Protein AF-A0A1G7MTM2-F1 (afdb_monomer_lite)

Radius of gyration: 28.47 Å; chains: 1; bounding box: 61×75×65 Å

Foldseek 3Di:
DDPDDDDPDDDPDDDDVPDDDPVRVVVVVVPPDPPPPDDDDDDDDDDDDDDDDDDDDDDDDDDDDDDDDDDPPPVVPDDDDDDDPVVLVVLLVVLVVLQVVLVVVVVVCVVVVPPVCVVVSVVSVVVSVVSNVVSQVVQKDFLLVLCVCVVVLLVVLCVVVVHDDDDDDPRSRDIDGPVVSVVCSVVVSVVSNVVD

Structure (mmCIF, N/CA/C/O backbone):
data_AF-A0A1G7MTM2-F1
#
_entry.id   AF-A0A1G7MTM2-F1
#
loop_
_atom_site.group_PDB
_atom_site.id
_atom_site.type_symbol
_atom_site.label_atom_id
_atom_site.label_alt_id
_atom_site.label_comp_id
_atom_site.label_asym_id
_atom_site.label_entity_id
_atom_site.label_seq_id
_atom_site.pdbx_PDB_ins_code
_atom_site.Cartn_x
_atom_site.Cartn_y
_atom_site.Cartn_z
_atom_site.occupancy
_atom_site.B_iso_or_equiv
_atom_site.auth_seq_id
_atom_site.auth_comp_id
_atom_site.auth_asym_id
_atom_site.auth_atom_id
_atom_site.pdbx_PDB_model_num
ATOM 1 N N . MET A 1 1 ? -1.558 9.709 -30.672 1.00 39.34 1 MET A N 1
ATOM 2 C CA . MET A 1 1 ? -1.712 10.817 -29.714 1.00 39.34 1 MET A CA 1
ATOM 3 C C . MET A 1 1 ? -3.177 10.844 -29.333 1.00 39.34 1 MET A C 1
ATOM 5 O O . MET A 1 1 ? -3.996 11.054 -30.213 1.00 39.34 1 MET A O 1
ATOM 9 N N . THR A 1 2 ? -3.522 10.490 -28.101 1.00 41.44 2 THR A N 1
ATOM 10 C CA . THR A 1 2 ? -4.889 10.633 -27.582 1.00 41.44 2 THR A CA 1
ATOM 11 C C . THR A 1 2 ? -4.901 11.899 -26.747 1.00 41.44 2 THR A C 1
ATOM 13 O O . THR A 1 2 ? -4.354 11.914 -25.647 1.00 41.44 2 THR A O 1
ATOM 16 N N . GLU A 1 3 ? -5.435 12.976 -27.314 1.00 44.28 3 GLU A N 1
ATOM 17 C CA . GLU A 1 3 ? -5.709 14.204 -26.575 1.00 44.28 3 GLU A CA 1
ATOM 18 C C . GLU A 1 3 ? -6.776 13.889 -25.523 1.00 44.28 3 GLU A C 1
ATOM 20 O O . GLU A 1 3 ? -7.903 13.523 -25.853 1.00 44.28 3 GLU A O 1
ATOM 25 N N . GLY A 1 4 ? -6.399 13.958 -24.246 1.00 45.16 4 GLY A N 1
ATOM 26 C CA . GLY A 1 4 ? -7.353 13.867 -23.149 1.00 45.16 4 GLY A CA 1
ATOM 27 C C . GLY A 1 4 ? -8.221 15.117 -23.158 1.00 45.16 4 GLY A C 1
ATOM 28 O O . GLY A 1 4 ? -7.747 16.201 -22.830 1.00 45.16 4 GLY A O 1
ATOM 29 N N . THR A 1 5 ? -9.479 14.985 -23.565 1.00 48.38 5 THR A N 1
ATOM 30 C CA . THR A 1 5 ? -10.443 16.080 -23.474 1.00 48.38 5 THR A CA 1
ATOM 31 C C . THR A 1 5 ? -10.802 16.275 -22.003 1.00 48.38 5 THR A C 1
ATOM 33 O O . THR A 1 5 ? -11.360 15.376 -21.375 1.00 48.38 5 THR A O 1
ATOM 36 N N . LEU A 1 6 ? -10.455 17.431 -21.435 1.00 50.81 6 LEU A N 1
ATOM 37 C CA . LEU A 1 6 ? -10.888 17.814 -20.093 1.00 50.81 6 LEU A CA 1
ATOM 38 C C . LEU A 1 6 ? -12.408 18.001 -20.114 1.00 50.81 6 LEU A C 1
ATOM 40 O O . LEU A 1 6 ? -12.923 18.911 -20.762 1.00 50.81 6 LEU A O 1
ATOM 44 N N . VAL A 1 7 ? -13.130 17.114 -19.433 1.00 52.84 7 VAL A N 1
ATOM 45 C CA . VAL A 1 7 ? -14.574 17.253 -19.242 1.00 52.84 7 VAL A CA 1
ATOM 46 C C . VAL A 1 7 ? -14.788 18.240 -18.101 1.00 52.84 7 VAL A C 1
ATOM 48 O O . VAL A 1 7 ? -14.555 17.912 -16.940 1.00 52.84 7 VAL A O 1
ATOM 51 N N . VAL A 1 8 ? -15.210 19.459 -18.435 1.00 55.31 8 VAL A N 1
ATOM 52 C CA . VAL A 1 8 ? -15.588 20.477 -17.449 1.00 55.31 8 VAL A CA 1
ATOM 53 C C . VAL A 1 8 ? -16.902 20.033 -16.805 1.00 55.31 8 VAL A C 1
ATOM 55 O O . VAL A 1 8 ? -17.951 20.065 -17.446 1.00 55.31 8 VAL A O 1
ATOM 58 N N . GLN A 1 9 ? -16.848 19.560 -15.559 1.00 57.94 9 GLN A N 1
ATOM 59 C CA . GLN A 1 9 ? -18.050 19.210 -14.806 1.00 57.94 9 GLN A CA 1
ATOM 60 C C . GLN A 1 9 ? -18.713 20.485 -14.285 1.00 57.94 9 GLN A C 1
ATOM 62 O O . GLN A 1 9 ? -18.282 21.069 -13.294 1.00 57.94 9 GLN A O 1
ATOM 67 N N . THR A 1 10 ? -19.781 20.916 -14.949 1.00 62.53 10 THR A N 1
ATOM 68 C CA . THR A 1 10 ? -20.653 21.981 -14.456 1.00 62.53 10 THR A CA 1
ATOM 69 C C . THR A 1 10 ? -21.739 21.388 -13.561 1.00 62.53 10 THR A C 1
ATOM 71 O O . THR A 1 10 ? -22.428 20.437 -13.924 1.00 62.53 10 THR A O 1
ATOM 74 N N . LEU A 1 11 ? -21.907 21.945 -12.361 1.00 65.31 11 LEU A N 1
ATOM 75 C CA . LEU A 1 11 ? -23.025 21.599 -11.482 1.00 65.31 11 LEU A CA 1
ATOM 76 C C . LEU A 1 11 ? -24.338 22.086 -12.121 1.00 65.31 11 LEU A C 1
ATOM 78 O O . LEU A 1 11 ? -24.565 23.286 -12.230 1.00 65.31 11 LEU A O 1
ATOM 82 N N . GLU A 1 12 ? -25.232 21.167 -12.496 1.00 70.50 12 GLU A N 1
ATOM 83 C CA . GLU A 1 12 ? -26.561 21.480 -13.068 1.00 70.50 12 GLU A CA 1
ATOM 84 C C . GLU A 1 12 ? -27.572 22.025 -12.035 1.00 70.50 12 GLU A C 1
ATOM 86 O O . GLU A 1 12 ? -28.760 22.179 -12.321 1.00 70.50 12 GLU A O 1
ATOM 91 N N . ARG A 1 13 ? -27.122 22.322 -10.809 1.00 76.81 13 ARG A N 1
ATOM 92 C CA . ARG A 1 13 ? -27.949 22.848 -9.717 1.00 76.81 13 ARG A CA 1
ATOM 93 C C . ARG A 1 13 ? -27.286 24.061 -9.055 1.00 76.81 13 ARG A C 1
ATOM 95 O O . ARG A 1 13 ? -26.057 24.100 -8.980 1.00 76.81 13 ARG A O 1
ATOM 102 N N . PRO A 1 14 ? -28.067 25.016 -8.519 1.00 73.06 14 PRO A N 1
ATOM 103 C CA . PRO A 1 14 ? -27.516 26.142 -7.771 1.00 73.06 14 PRO A CA 1
ATOM 104 C C . PRO A 1 14 ? -26.825 25.672 -6.481 1.00 73.06 14 PRO A C 1
ATOM 106 O O . PRO A 1 14 ? -27.273 24.716 -5.842 1.00 73.06 14 PRO A O 1
ATOM 109 N N . LEU A 1 15 ? -25.745 26.360 -6.098 1.00 73.44 15 LEU A N 1
ATOM 110 C CA . LEU A 1 15 ? -25.002 26.103 -4.861 1.00 73.44 15 LEU A CA 1
ATOM 111 C C . LEU A 1 15 ? -25.886 26.363 -3.635 1.00 73.44 15 LEU A C 1
ATOM 113 O O . LEU A 1 15 ? -26.601 27.368 -3.568 1.00 73.44 15 LEU A O 1
ATOM 117 N N . ARG A 1 16 ? -25.838 25.459 -2.654 1.00 78.62 16 ARG A N 1
ATOM 118 C CA . ARG A 1 16 ? -26.511 25.647 -1.362 1.00 78.62 16 ARG A CA 1
ATOM 119 C C . ARG A 1 16 ? -25.690 26.587 -0.468 1.00 78.62 16 ARG A C 1
ATOM 121 O O . ARG A 1 16 ? -24.475 26.680 -0.640 1.00 78.62 16 ARG A O 1
ATOM 128 N N . PRO A 1 17 ? -26.308 27.269 0.514 1.00 63.09 17 PRO A N 1
ATOM 129 C CA . PRO A 1 17 ? -25.569 28.109 1.454 1.00 63.09 17 PRO A CA 1
ATOM 130 C C . PRO A 1 17 ? -24.466 27.303 2.160 1.00 63.09 17 PRO A C 1
ATOM 132 O O . PRO A 1 17 ? -24.765 26.320 2.835 1.00 63.09 17 PRO A O 1
ATOM 135 N N . GLY A 1 18 ? -23.204 27.707 1.981 1.00 71.88 18 GLY A N 1
ATOM 136 C CA . GLY A 1 18 ? -22.023 27.024 2.526 1.00 71.88 18 GLY A CA 1
ATOM 137 C C . GLY A 1 18 ? -21.293 26.079 1.559 1.00 71.88 18 GLY A C 1
ATOM 138 O O . GLY A 1 18 ? -20.244 25.558 1.925 1.00 71.88 18 GLY A O 1
ATOM 139 N N . GLU A 1 19 ? -21.799 25.864 0.340 1.00 73.62 19 GLU A N 1
ATOM 140 C CA . GLU A 1 19 ? -21.073 25.139 -0.712 1.00 73.62 19 GLU A CA 1
ATOM 141 C C . GLU A 1 19 ? -20.168 26.103 -1.499 1.00 73.62 19 GLU A C 1
ATOM 143 O O . GLU A 1 19 ? -20.627 27.128 -2.003 1.00 73.62 19 GLU A O 1
ATOM 148 N N . VAL A 1 20 ? -18.881 25.762 -1.604 1.00 74.25 20 VAL A N 1
ATOM 149 C CA . VAL A 1 20 ? -17.88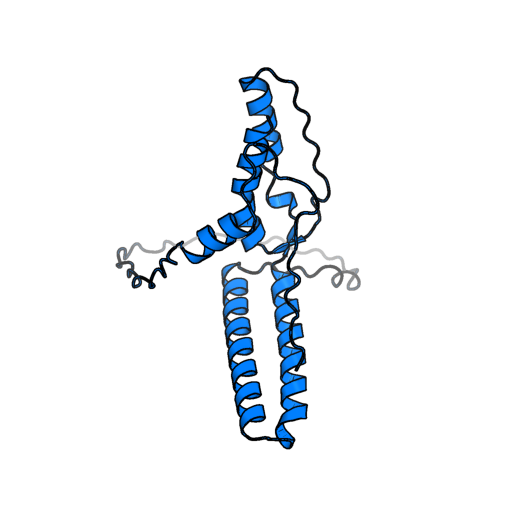8 26.491 -2.410 1.00 74.25 20 VAL A CA 1
ATOM 150 C C . VAL A 1 20 ? -17.945 26.039 -3.867 1.00 74.25 20 VAL A C 1
ATOM 152 O O . VAL A 1 20 ? -18.206 24.869 -4.160 1.00 74.25 20 VAL A O 1
ATOM 155 N N . SER A 1 21 ? -17.726 26.971 -4.792 1.00 78.62 21 SER A N 1
ATOM 156 C CA . SER A 1 21 ? -17.748 26.661 -6.225 1.00 78.62 21 SER A CA 1
ATOM 157 C C . SER A 1 21 ? -16.515 25.852 -6.651 1.00 78.62 21 SER A C 1
ATOM 159 O O . SER A 1 21 ? -15.458 25.927 -6.021 1.00 78.62 21 SER A O 1
ATOM 161 N N . LEU A 1 22 ? -16.636 25.084 -7.741 1.00 70.12 22 LEU A N 1
ATOM 162 C CA . LEU A 1 22 ? -15.520 24.300 -8.284 1.00 70.12 22 LEU A CA 1
ATOM 163 C C . LEU A 1 22 ? -14.343 25.205 -8.695 1.00 70.12 22 LEU A C 1
ATOM 165 O O . LEU A 1 22 ? -13.194 24.877 -8.421 1.00 70.12 22 LEU A O 1
ATOM 169 N N . ASP A 1 23 ? -14.639 26.379 -9.253 1.00 73.75 23 ASP A N 1
ATOM 170 C CA . ASP A 1 23 ? -13.634 27.376 -9.638 1.00 73.75 23 ASP A CA 1
ATOM 171 C C . ASP A 1 23 ? -12.859 27.919 -8.427 1.00 73.75 23 ASP A C 1
ATOM 173 O O . ASP A 1 23 ? -11.658 28.176 -8.502 1.00 73.75 23 ASP A O 1
ATOM 177 N N . GLU A 1 24 ? -13.533 28.074 -7.289 1.00 75.19 24 GLU A N 1
ATOM 178 C CA . GLU A 1 24 ? -12.932 28.553 -6.044 1.00 75.19 24 GLU A CA 1
ATOM 179 C C . GLU A 1 24 ? -12.049 27.479 -5.391 1.00 75.19 24 GLU A C 1
ATOM 181 O O . GLU A 1 24 ? -10.961 27.789 -4.904 1.00 75.19 24 GLU A O 1
ATOM 186 N N . LEU A 1 25 ? -12.452 26.206 -5.474 1.00 75.50 25 LEU A N 1
ATOM 187 C CA . LEU A 1 25 ? -11.635 25.058 -5.064 1.00 75.50 25 LEU A CA 1
ATOM 188 C C . LEU A 1 25 ? -10.393 24.884 -5.948 1.00 75.50 25 LEU A C 1
ATOM 190 O O . LEU A 1 25 ? -9.295 24.680 -5.431 1.00 75.50 25 LEU A O 1
ATOM 194 N N . GLU A 1 26 ? -10.539 24.991 -7.270 1.00 72.75 26 GLU A N 1
ATOM 195 C CA . GLU A 1 26 ? -9.406 24.910 -8.196 1.00 72.75 26 GLU A CA 1
ATOM 196 C C . GLU A 1 26 ? -8.426 26.064 -8.002 1.00 72.75 26 GLU A C 1
ATOM 198 O O . GLU A 1 26 ? -7.210 25.875 -8.081 1.00 72.75 26 GLU A O 1
ATOM 203 N N . ARG A 1 27 ? -8.944 27.262 -7.731 1.00 78.75 27 ARG A N 1
ATOM 204 C CA . ARG A 1 27 ? -8.115 28.423 -7.431 1.00 78.75 27 ARG A CA 1
ATOM 205 C C . ARG A 1 27 ? -7.358 28.240 -6.120 1.00 78.75 27 ARG A C 1
ATOM 207 O O . ARG A 1 27 ? -6.150 28.448 -6.109 1.00 78.75 27 ARG A O 1
ATOM 214 N N . ALA A 1 28 ? -8.026 27.771 -5.066 1.00 77.12 28 ALA A N 1
ATOM 215 C CA . ALA A 1 28 ? -7.379 27.461 -3.794 1.00 77.12 28 ALA A CA 1
ATOM 216 C C . ALA A 1 28 ? -6.279 26.398 -3.955 1.00 77.12 28 ALA A C 1
ATOM 218 O O . ALA A 1 28 ? -5.203 26.552 -3.383 1.00 77.12 28 ALA A O 1
ATOM 219 N N . PHE A 1 29 ? -6.512 25.372 -4.781 1.00 70.50 29 PHE A N 1
ATOM 220 C CA . PHE A 1 29 ? -5.532 24.326 -5.089 1.00 70.50 29 PHE A CA 1
ATOM 221 C C . PHE A 1 29 ? -4.315 24.847 -5.871 1.00 70.50 29 PHE A C 1
ATOM 223 O O . PHE A 1 29 ? -3.199 24.393 -5.644 1.00 70.50 29 PHE A O 1
ATOM 230 N N . ARG A 1 30 ? -4.499 25.808 -6.786 1.00 74.38 30 ARG A N 1
ATOM 231 C CA . ARG A 1 30 ? -3.386 26.418 -7.542 1.00 74.38 30 ARG A CA 1
ATOM 232 C C . ARG A 1 30 ? -2.615 27.467 -6.744 1.00 74.38 30 ARG A C 1
ATOM 234 O O . ARG A 1 30 ? -1.437 27.671 -7.014 1.00 74.38 30 ARG A O 1
ATOM 241 N N . GLU A 1 31 ? -3.277 28.150 -5.813 1.00 76.25 31 GLU A N 1
ATOM 242 C CA . GLU A 1 31 ? -2.673 29.181 -4.961 1.00 76.25 31 GLU A CA 1
ATOM 243 C C . GLU A 1 31 ? -1.983 28.594 -3.717 1.00 76.25 31 GLU A C 1
ATOM 245 O O . GLU A 1 31 ? -1.238 29.308 -3.048 1.00 76.25 31 GLU A O 1
ATOM 250 N N . THR A 1 32 ? -2.171 27.303 -3.409 1.00 58.09 32 THR A N 1
ATOM 251 C CA . THR A 1 32 ? -1.389 26.648 -2.354 1.00 58.09 32 THR A CA 1
ATOM 252 C C . THR A 1 32 ? 0.029 26.382 -2.856 1.00 58.09 32 THR A C 1
ATOM 254 O O . THR A 1 32 ? 0.254 25.526 -3.711 1.00 58.09 32 THR A O 1
ATOM 257 N N . GLU A 1 33 ? 1.002 27.122 -2.324 1.00 51.03 33 GLU A N 1
ATOM 258 C CA . GLU A 1 33 ? 2.422 26.878 -2.571 1.00 51.03 33 GLU A CA 1
ATOM 259 C C . GLU A 1 33 ? 2.784 25.455 -2.119 1.00 51.03 33 GLU A C 1
ATOM 261 O O . GLU A 1 33 ? 2.741 25.120 -0.936 1.00 51.03 33 GLU A O 1
ATOM 266 N N . THR A 1 34 ? 3.144 24.591 -3.069 1.00 50.03 34 THR A N 1
ATOM 267 C CA . THR A 1 34 ? 3.804 23.319 -2.772 1.00 50.03 34 THR A CA 1
ATOM 268 C C . THR A 1 34 ? 5.142 23.606 -2.102 1.00 50.03 34 THR A C 1
ATOM 270 O O . THR A 1 34 ? 6.127 23.911 -2.777 1.00 50.03 34 THR A O 1
ATOM 273 N N . GLU A 1 35 ? 5.194 23.481 -0.778 1.00 45.81 35 GLU A N 1
ATOM 274 C CA . GLU A 1 35 ? 6.446 23.367 -0.040 1.00 45.81 35 GLU A CA 1
ATOM 275 C C . GLU A 1 35 ? 7.098 22.031 -0.425 1.00 45.81 35 GLU A C 1
ATOM 277 O O . GLU A 1 35 ? 6.817 20.966 0.128 1.00 45.81 35 GLU A O 1
ATOM 282 N N . VAL A 1 36 ? 7.942 22.071 -1.457 1.00 45.81 36 VAL A N 1
ATOM 283 C CA . VAL A 1 36 ? 8.831 20.967 -1.815 1.00 45.81 36 VAL A CA 1
ATOM 284 C C . VAL A 1 36 ? 9.888 20.879 -0.716 1.00 45.81 36 VAL A C 1
ATOM 286 O O . VAL A 1 36 ? 10.933 21.524 -0.783 1.00 45.81 36 VAL A O 1
ATOM 289 N N . ALA A 1 37 ? 9.601 20.100 0.326 1.00 40.28 37 ALA A N 1
ATOM 290 C CA . ALA A 1 37 ? 10.570 19.766 1.356 1.00 40.28 37 ALA A CA 1
ATOM 291 C C . ALA A 1 37 ? 11.745 19.004 0.717 1.00 40.28 37 ALA A C 1
ATOM 293 O O . ALA A 1 37 ? 11.637 17.833 0.346 1.00 40.28 37 ALA A O 1
ATOM 294 N N . ALA A 1 38 ? 12.874 19.693 0.562 1.00 43.34 38 ALA A N 1
ATOM 295 C CA . ALA A 1 38 ? 14.143 19.094 0.180 1.00 43.34 38 ALA A CA 1
ATOM 296 C C . ALA A 1 38 ? 14.582 18.058 1.241 1.00 43.34 38 ALA A C 1
ATOM 298 O O . ALA A 1 38 ? 14.397 18.293 2.439 1.00 43.34 38 ALA A O 1
ATOM 299 N N . PRO A 1 39 ? 15.182 16.922 0.843 1.00 42.97 39 PRO A N 1
ATOM 300 C CA . PRO A 1 39 ? 15.568 15.876 1.781 1.00 42.97 39 PRO A CA 1
ATOM 301 C C . PRO A 1 39 ? 16.728 16.350 2.667 1.00 42.97 39 PRO A C 1
ATOM 303 O O . PRO A 1 39 ? 17.821 16.652 2.186 1.00 42.97 39 PRO A O 1
ATOM 306 N N . ALA A 1 40 ? 16.490 16.406 3.977 1.00 45.28 40 ALA A N 1
ATOM 307 C CA . ALA A 1 40 ? 17.522 16.666 4.973 1.00 45.28 40 ALA A CA 1
ATOM 308 C C . ALA A 1 40 ? 18.489 15.462 5.099 1.00 45.28 40 ALA A C 1
ATOM 310 O O . ALA A 1 40 ? 18.058 14.309 5.005 1.00 45.28 40 ALA A O 1
ATOM 311 N N . PRO A 1 41 ? 19.797 15.702 5.314 1.00 49.31 41 PRO A N 1
ATOM 312 C CA . PRO A 1 41 ? 20.831 14.673 5.280 1.00 49.31 41 PRO A CA 1
ATOM 313 C C . PRO A 1 41 ? 20.816 13.741 6.501 1.00 49.31 41 PRO A C 1
ATOM 315 O O . PRO A 1 41 ? 20.586 14.150 7.638 1.00 49.31 41 PRO A O 1
ATOM 318 N N . ALA A 1 42 ? 21.131 12.474 6.226 1.00 39.41 42 ALA A N 1
ATOM 319 C CA . ALA A 1 42 ? 21.196 11.358 7.159 1.00 39.41 42 ALA A CA 1
ATOM 320 C C . ALA A 1 42 ? 22.109 11.613 8.372 1.00 39.41 42 ALA A C 1
ATOM 322 O O . ALA A 1 42 ? 23.307 11.880 8.244 1.00 39.41 42 ALA A O 1
ATOM 323 N N . VAL A 1 43 ? 21.541 11.436 9.564 1.00 43.97 43 VAL A N 1
ATOM 324 C CA . VAL A 1 43 ? 22.261 11.430 10.838 1.00 43.97 43 VAL A CA 1
ATOM 325 C C . VAL A 1 43 ? 22.876 10.042 11.044 1.00 43.97 43 VAL A C 1
ATOM 327 O O . VAL A 1 43 ? 22.168 9.041 11.134 1.00 43.97 43 VAL A O 1
ATOM 330 N N . LYS A 1 44 ? 24.210 9.977 11.110 1.00 46.41 44 LYS A N 1
ATOM 331 C CA . LYS A 1 44 ? 24.973 8.784 11.514 1.00 46.41 44 LYS A CA 1
ATOM 332 C C . LYS A 1 44 ? 24.687 8.437 12.984 1.00 46.41 44 LYS A C 1
ATOM 334 O O . LYS A 1 44 ? 24.888 9.309 13.831 1.00 46.41 44 LYS A O 1
ATOM 339 N N . PRO A 1 45 ? 24.359 7.182 13.335 1.00 45.72 45 PRO A N 1
ATOM 340 C CA . PRO A 1 45 ? 24.433 6.730 14.717 1.00 45.72 45 PRO A CA 1
ATOM 341 C C . PRO A 1 45 ? 25.889 6.459 15.103 1.00 45.72 45 PRO A C 1
ATOM 343 O O . PRO A 1 45 ? 26.601 5.695 14.448 1.00 45.72 45 PRO A O 1
ATOM 346 N N . ALA A 1 46 ? 26.320 7.122 16.172 1.00 38.59 46 ALA A N 1
ATOM 347 C CA . ALA A 1 46 ? 27.602 6.927 16.819 1.00 38.59 46 ALA A CA 1
ATOM 348 C C . ALA A 1 46 ? 27.684 5.552 17.500 1.00 38.59 46 ALA A C 1
ATOM 350 O O . ALA A 1 46 ? 26.724 5.058 18.088 1.00 38.59 46 ALA A O 1
ATOM 351 N N . ALA A 1 47 ? 28.877 4.971 17.427 1.00 36.31 47 ALA A N 1
ATOM 352 C CA . ALA A 1 47 ? 29.279 3.763 18.117 1.00 36.31 47 ALA A CA 1
ATOM 353 C C . ALA A 1 47 ? 29.355 3.973 19.638 1.00 36.31 47 ALA A C 1
ATOM 355 O O . ALA A 1 47 ? 30.002 4.912 20.097 1.00 36.31 47 ALA A O 1
ATOM 356 N N . ALA A 1 48 ? 28.778 3.045 20.404 1.00 35.94 48 ALA A N 1
ATOM 357 C CA . ALA A 1 48 ? 29.163 2.757 21.784 1.00 35.94 48 ALA A CA 1
ATOM 358 C C . ALA A 1 48 ? 28.620 1.380 22.202 1.00 35.94 48 ALA A C 1
ATOM 360 O O . ALA A 1 48 ? 27.417 1.230 22.383 1.00 35.94 48 ALA A O 1
ATOM 361 N N . ALA A 1 49 ? 29.514 0.392 22.325 1.00 36.88 49 ALA A N 1
ATOM 362 C CA . ALA A 1 49 ? 29.590 -0.593 23.417 1.00 36.88 49 ALA A CA 1
ATOM 363 C C . ALA A 1 49 ? 30.374 -1.830 22.951 1.00 36.88 49 ALA A C 1
ATOM 365 O O . ALA A 1 49 ? 29.877 -2.670 22.204 1.00 36.88 49 ALA A O 1
ATOM 366 N N . ALA A 1 50 ? 31.617 -1.922 23.415 1.00 35.72 50 ALA A N 1
ATOM 367 C CA . ALA A 1 50 ? 32.438 -3.116 23.345 1.00 35.72 50 ALA A CA 1
ATOM 368 C C . ALA A 1 50 ? 32.385 -3.868 24.686 1.00 35.72 50 ALA A C 1
ATOM 370 O O . ALA A 1 50 ? 32.375 -3.242 25.742 1.00 35.72 50 ALA A O 1
ATOM 371 N N . ALA A 1 51 ? 32.461 -5.197 24.568 1.00 35.72 51 ALA A N 1
ATOM 372 C CA . ALA A 1 51 ? 33.007 -6.177 25.512 1.00 35.72 51 ALA A CA 1
ATOM 373 C C . ALA A 1 51 ? 32.227 -6.533 26.797 1.00 35.72 51 ALA A C 1
ATOM 375 O O . ALA A 1 51 ? 32.294 -5.838 27.806 1.00 35.72 51 ALA A O 1
ATOM 376 N N . ALA A 1 52 ? 31.644 -7.739 26.790 1.00 37.91 52 ALA A N 1
ATOM 377 C CA . ALA A 1 52 ? 31.795 -8.723 27.867 1.00 37.91 52 ALA A CA 1
ATOM 378 C C . ALA A 1 52 ? 31.630 -10.153 27.299 1.00 37.91 52 ALA A C 1
ATOM 380 O O . ALA A 1 52 ? 30.826 -10.387 26.400 1.00 37.91 52 ALA A O 1
ATOM 381 N N . GLU A 1 53 ? 32.471 -11.062 27.786 1.00 45.22 53 GLU A N 1
ATOM 382 C CA . GLU A 1 53 ? 32.862 -12.374 27.248 1.00 45.22 53 GLU A CA 1
ATOM 383 C C . GLU A 1 53 ? 31.806 -13.503 27.335 1.00 45.22 53 GLU A C 1
ATOM 385 O O . GLU A 1 53 ? 30.864 -13.417 28.125 1.00 45.22 53 GLU A O 1
ATOM 390 N N . PRO A 1 54 ? 31.974 -14.599 26.556 1.00 39.34 54 PRO A N 1
ATOM 391 C CA . PRO A 1 54 ? 31.081 -15.755 26.550 1.00 39.34 54 PRO A CA 1
ATOM 392 C C . PRO A 1 54 ? 31.456 -16.777 27.635 1.00 39.34 54 PRO A C 1
ATOM 394 O O . PRO A 1 54 ? 32.619 -17.148 27.776 1.00 39.34 54 PRO A O 1
ATOM 397 N N . THR A 1 55 ? 30.463 -17.297 28.362 1.00 38.66 55 THR A N 1
ATOM 398 C CA . THR A 1 55 ? 30.639 -18.457 29.250 1.00 38.66 55 THR A CA 1
ATOM 399 C C . THR A 1 55 ? 29.919 -19.678 28.691 1.00 38.66 55 THR A C 1
ATOM 401 O O . THR A 1 55 ? 28.755 -19.640 28.297 1.00 38.66 55 THR A O 1
ATOM 404 N N . GLU A 1 56 ? 30.687 -20.753 28.636 1.00 38.69 56 GLU A N 1
ATOM 405 C CA . GLU A 1 56 ? 30.407 -22.076 28.108 1.00 38.69 56 GLU A CA 1
ATOM 406 C C . GLU A 1 56 ? 29.525 -22.933 29.043 1.00 38.69 56 GLU A C 1
ATOM 408 O O . GLU A 1 56 ? 29.455 -22.704 30.248 1.00 38.69 56 GLU A O 1
ATOM 413 N N . ALA A 1 57 ? 28.966 -23.996 28.448 1.00 37.50 57 ALA A N 1
ATOM 414 C CA . ALA A 1 57 ? 28.473 -25.244 29.047 1.00 37.50 57 ALA A CA 1
ATOM 415 C C . ALA A 1 57 ? 27.015 -25.295 29.562 1.00 37.50 57 ALA A C 1
ATOM 417 O O . ALA A 1 57 ? 26.691 -24.839 30.650 1.00 37.50 57 ALA A O 1
ATOM 418 N N . ALA A 1 58 ? 26.155 -26.071 28.878 1.00 38.94 58 ALA A N 1
ATOM 419 C CA . ALA A 1 58 ? 26.017 -27.512 29.161 1.00 38.94 58 ALA A CA 1
ATOM 420 C C . ALA A 1 58 ? 24.694 -28.141 28.645 1.00 38.94 58 ALA A C 1
ATOM 422 O O . ALA A 1 58 ? 23.600 -27.688 28.956 1.00 38.94 58 ALA A O 1
ATOM 423 N N . LYS A 1 59 ? 24.855 -29.322 28.021 1.00 42.31 59 LYS A N 1
ATOM 424 C CA . LYS A 1 59 ? 23.977 -30.519 28.056 1.00 42.31 59 LYS A CA 1
ATOM 425 C C . LYS A 1 59 ? 22.729 -30.608 27.156 1.00 42.31 59 LYS A C 1
ATOM 427 O O . LYS A 1 59 ? 21.608 -30.287 27.528 1.00 42.31 59 LYS A O 1
ATOM 432 N N . LYS A 1 60 ? 22.939 -31.322 26.041 1.00 41.22 60 LYS A N 1
ATOM 433 C CA . LYS A 1 60 ? 22.015 -32.339 25.490 1.00 41.22 60 LYS A CA 1
ATOM 434 C C . LYS A 1 60 ? 21.843 -33.502 26.493 1.00 41.22 60 LYS A C 1
ATOM 436 O O . LYS A 1 60 ? 22.780 -33.791 27.241 1.00 41.22 60 LYS A O 1
ATOM 441 N N . PRO A 1 61 ? 20.725 -34.246 26.435 1.00 45.47 61 PRO A N 1
ATOM 442 C CA . PRO A 1 61 ? 20.835 -35.553 25.785 1.00 45.47 61 PRO A CA 1
ATOM 443 C C . PRO A 1 61 ? 19.660 -35.905 24.866 1.00 45.47 61 PRO A C 1
ATOM 445 O O . PRO A 1 61 ? 18.527 -35.462 25.023 1.00 45.47 61 PRO A O 1
ATOM 448 N N . ALA A 1 62 ? 19.983 -36.746 23.888 1.00 38.84 62 ALA A N 1
ATOM 449 C CA . ALA A 1 62 ? 19.071 -37.356 22.939 1.00 38.84 62 ALA A CA 1
ATOM 450 C C . ALA A 1 62 ? 18.279 -38.516 23.566 1.00 38.84 62 ALA A C 1
ATOM 452 O O . ALA A 1 62 ? 18.830 -39.296 24.345 1.00 38.84 62 ALA A O 1
ATOM 453 N N . ARG A 1 63 ? 17.034 -38.719 23.116 1.00 43.50 63 ARG A N 1
ATOM 454 C CA . ARG A 1 63 ? 16.367 -40.025 23.182 1.00 43.50 63 ARG A CA 1
ATOM 455 C C . ARG A 1 63 ? 15.663 -40.346 21.860 1.00 43.50 63 ARG A C 1
ATOM 457 O O . ARG A 1 63 ? 14.656 -39.747 21.522 1.00 43.50 63 ARG A O 1
ATOM 464 N N . LYS A 1 64 ? 16.299 -41.291 21.161 1.00 35.69 64 LYS A N 1
ATOM 465 C CA . LYS A 1 64 ? 15.830 -42.349 20.248 1.00 35.69 64 LYS A CA 1
ATOM 466 C C . LYS A 1 64 ? 14.568 -42.169 19.393 1.00 35.69 64 LYS A C 1
ATOM 468 O O . LYS A 1 64 ? 13.462 -41.989 19.884 1.00 35.69 64 LYS A O 1
ATOM 473 N N . ALA A 1 65 ? 14.810 -42.456 18.117 1.00 35.41 65 ALA A N 1
ATOM 474 C CA . ALA A 1 65 ? 13.881 -42.807 17.063 1.00 35.41 65 ALA A CA 1
ATOM 475 C C . ALA A 1 65 ? 13.050 -44.075 17.344 1.00 35.41 65 ALA A C 1
ATOM 477 O O . ALA A 1 65 ? 13.575 -45.087 17.812 1.00 35.41 65 ALA A O 1
ATOM 478 N N . ALA A 1 66 ? 11.786 -43.992 16.945 1.00 38.09 66 ALA A N 1
ATOM 479 C CA . ALA A 1 66 ? 10.994 -44.988 16.224 1.00 38.09 66 ALA A CA 1
ATOM 480 C C . ALA A 1 66 ? 10.166 -44.128 15.239 1.00 38.09 66 ALA A C 1
ATOM 482 O O . ALA A 1 66 ? 9.618 -43.118 15.658 1.00 38.09 66 ALA A O 1
ATOM 483 N N . GLY A 1 67 ? 10.173 -44.299 13.921 1.00 35.75 67 GLY A N 1
ATOM 484 C CA . GLY A 1 67 ? 10.186 -45.543 13.172 1.00 35.75 67 GLY A CA 1
ATOM 485 C C . GLY A 1 67 ? 8.759 -45.829 12.719 1.00 35.75 67 GLY A C 1
ATOM 486 O O . GLY A 1 67 ? 8.179 -46.778 13.215 1.00 35.75 67 GLY A O 1
ATOM 487 N N . GLU A 1 68 ? 8.210 -44.981 11.843 1.00 36.41 68 GLU A N 1
ATOM 488 C CA . GLU A 1 68 ? 7.038 -45.286 11.014 1.00 36.41 68 GLU A CA 1
ATOM 489 C C . GLU A 1 68 ? 7.087 -44.398 9.761 1.00 36.41 68 GLU A C 1
ATOM 491 O O . GLU A 1 68 ? 6.831 -43.193 9.781 1.00 36.41 68 GLU A O 1
ATOM 496 N N . GLU A 1 69 ? 7.535 -45.016 8.670 1.00 44.16 69 GLU A N 1
ATOM 497 C CA . GLU A 1 69 ? 7.218 -44.612 7.305 1.00 44.16 69 GLU A CA 1
ATOM 498 C C . GLU A 1 69 ? 5.694 -44.678 7.142 1.00 44.16 69 GLU A C 1
ATOM 500 O O . GLU A 1 69 ? 5.116 -45.677 7.547 1.00 44.16 69 GLU A O 1
ATOM 505 N N . VAL A 1 70 ? 5.046 -43.631 6.618 1.00 39.56 70 VAL A N 1
ATOM 506 C CA . VAL A 1 70 ? 4.263 -43.605 5.361 1.00 39.56 70 VAL A CA 1
ATOM 507 C C . VAL A 1 70 ? 3.830 -42.143 5.112 1.00 39.56 70 VAL A C 1
ATOM 509 O O . VAL A 1 70 ? 3.486 -41.417 6.040 1.00 39.56 70 VAL A O 1
ATOM 512 N N . GLN A 1 71 ? 3.800 -41.766 3.828 1.00 42.50 71 GLN A N 1
ATOM 513 C CA . GLN A 1 71 ? 3.209 -40.571 3.190 1.00 42.50 71 GLN A CA 1
ATOM 514 C C . GLN A 1 71 ? 4.201 -39.492 2.734 1.00 42.50 71 GLN A C 1
ATOM 516 O O . GLN A 1 71 ? 4.194 -38.335 3.153 1.00 42.50 71 GLN A O 1
ATOM 521 N N . GLU A 1 72 ? 5.006 -39.877 1.746 1.00 46.38 72 GLU A N 1
ATOM 522 C CA . GLU A 1 72 ? 5.763 -38.992 0.852 1.00 46.38 72 GLU A CA 1
ATOM 523 C C . GLU A 1 72 ? 4.893 -38.503 -0.331 1.00 46.38 72 GLU A C 1
ATOM 525 O O . GLU A 1 72 ? 5.327 -38.463 -1.475 1.00 46.38 72 GLU A O 1
ATOM 530 N N . GLY A 1 73 ? 3.625 -38.170 -0.056 1.00 49.25 73 GLY A N 1
ATOM 531 C CA . GLY A 1 73 ? 2.651 -37.738 -1.069 1.00 49.25 73 GLY A CA 1
ATOM 532 C C . GLY A 1 73 ? 1.890 -36.451 -0.742 1.00 49.25 73 GLY A C 1
ATOM 533 O O . GLY A 1 73 ? 1.253 -35.904 -1.632 1.00 49.25 73 GLY A O 1
ATOM 534 N N . ASP A 1 74 ? 1.981 -35.937 0.492 1.00 48.22 74 ASP A N 1
ATOM 535 C CA . ASP A 1 74 ? 1.100 -34.850 0.969 1.00 48.22 74 ASP A CA 1
ATOM 536 C C . ASP A 1 74 ? 1.851 -33.586 1.452 1.00 48.22 74 ASP A C 1
ATOM 538 O O . ASP A 1 74 ? 1.268 -32.605 1.902 1.00 48.22 74 ASP A O 1
ATOM 542 N N . LYS A 1 75 ? 3.188 -33.556 1.339 1.00 52.22 75 LYS A N 1
ATOM 543 C CA . LYS A 1 75 ? 4.020 -32.437 1.841 1.00 52.22 75 LYS A CA 1
ATOM 544 C C . LYS A 1 75 ? 4.201 -31.273 0.859 1.00 52.22 75 LYS A C 1
ATOM 546 O O . LYS A 1 75 ? 4.883 -30.305 1.189 1.00 52.22 75 LYS A O 1
ATOM 551 N N . ILE A 1 76 ? 3.606 -31.345 -0.333 1.00 57.28 76 ILE A N 1
ATOM 552 C CA . ILE A 1 76 ? 3.720 -30.295 -1.364 1.00 57.28 76 ILE A CA 1
ATOM 553 C C . ILE A 1 76 ? 2.592 -29.249 -1.235 1.00 57.28 76 ILE A C 1
ATOM 555 O O . ILE A 1 76 ? 2.631 -28.212 -1.885 1.00 57.28 76 ILE A O 1
ATOM 559 N N . ALA A 1 77 ? 1.605 -29.455 -0.357 1.00 60.44 77 ALA A N 1
ATOM 560 C CA . ALA A 1 77 ? 0.366 -28.683 -0.423 1.00 60.44 77 ALA A CA 1
ATOM 561 C C . ALA A 1 77 ? 0.381 -27.286 0.232 1.00 60.44 77 ALA A C 1
ATOM 563 O O . ALA A 1 77 ? -0.565 -26.551 -0.003 1.00 60.44 77 ALA A O 1
ATOM 564 N N . ASN A 1 78 ? 1.393 -26.874 1.014 1.00 59.03 78 ASN A N 1
ATOM 565 C CA . ASN A 1 78 ? 1.431 -25.516 1.603 1.00 59.03 78 ASN A CA 1
ATOM 566 C C . ASN A 1 78 ? 2.845 -25.083 2.038 1.00 59.03 78 ASN A C 1
ATOM 568 O O . ASN A 1 78 ? 3.155 -24.987 3.229 1.00 59.03 78 ASN A O 1
ATOM 572 N N . GLN A 1 79 ? 3.728 -24.800 1.079 1.00 77.06 79 GLN A N 1
ATOM 573 C CA . GLN A 1 79 ? 5.009 -24.154 1.379 1.00 77.06 79 GLN A CA 1
ATOM 574 C C . GLN A 1 79 ? 4.799 -22.641 1.533 1.00 77.06 79 GLN A C 1
ATOM 576 O O . GLN A 1 79 ? 4.809 -21.899 0.557 1.00 77.06 79 GLN A O 1
ATOM 581 N N . SER A 1 80 ? 4.583 -22.180 2.768 1.00 83.62 80 SER A N 1
ATOM 582 C CA . SER A 1 80 ? 4.572 -20.747 3.087 1.00 83.62 80 SER A CA 1
ATOM 583 C C . SER A 1 80 ? 5.966 -20.281 3.509 1.00 83.62 80 SER A C 1
ATOM 585 O O . SER A 1 80 ? 6.664 -20.959 4.265 1.00 83.62 80 SER A O 1
ATOM 587 N N . ILE A 1 81 ? 6.382 -19.114 3.012 1.00 87.00 81 ILE A N 1
ATOM 588 C CA . ILE A 1 81 ? 7.666 -18.491 3.345 1.00 87.00 81 ILE A CA 1
ATOM 589 C C . ILE A 1 81 ? 7.385 -17.170 4.051 1.00 87.00 81 ILE A C 1
ATOM 591 O O . ILE A 1 81 ? 6.660 -16.320 3.540 1.00 87.00 81 ILE A O 1
ATOM 595 N N . ARG A 1 82 ? 7.980 -16.984 5.232 1.00 90.69 82 ARG A N 1
ATOM 596 C CA . ARG A 1 82 ? 7.972 -15.693 5.922 1.00 90.69 82 ARG A CA 1
ATOM 597 C C . ARG A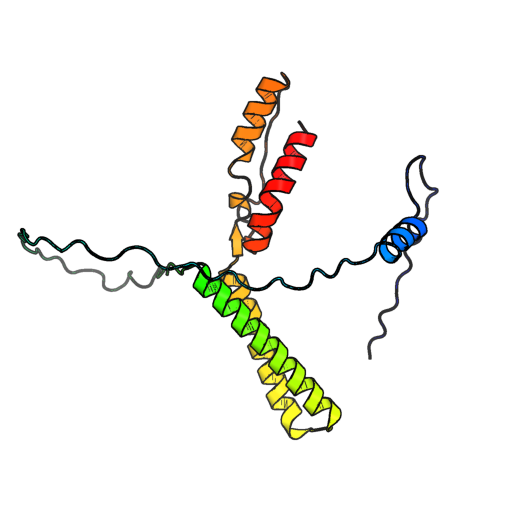 1 82 ? 9.148 -14.862 5.423 1.00 90.69 82 ARG A C 1
ATOM 599 O O . ARG A 1 82 ? 10.292 -15.292 5.533 1.00 90.69 82 ARG A O 1
ATOM 606 N N . VAL A 1 83 ? 8.856 -13.671 4.919 1.00 91.12 83 VAL A N 1
ATOM 607 C CA . VAL A 1 83 ? 9.846 -12.727 4.387 1.00 91.12 83 VAL A CA 1
ATOM 608 C C . VAL A 1 83 ? 9.884 -11.490 5.288 1.00 91.12 83 VAL A C 1
ATOM 610 O O . VAL A 1 83 ? 8.854 -11.101 5.841 1.00 91.12 83 VAL A O 1
ATOM 613 N N . ASN A 1 84 ? 11.063 -10.890 5.481 1.00 93.12 84 ASN A N 1
ATOM 614 C CA . ASN A 1 84 ? 11.171 -9.616 6.195 1.00 93.12 84 ASN A CA 1
ATOM 615 C C . ASN A 1 84 ? 10.562 -8.489 5.335 1.00 93.12 84 ASN A C 1
ATOM 617 O O . ASN A 1 84 ? 10.760 -8.447 4.121 1.00 93.12 84 ASN A O 1
ATOM 621 N N . VAL A 1 85 ? 9.850 -7.563 5.977 1.00 89.56 85 VAL A N 1
ATOM 622 C CA . VAL A 1 85 ? 9.307 -6.345 5.366 1.00 89.56 85 VAL A CA 1
ATOM 623 C C . VAL A 1 85 ? 10.398 -5.552 4.641 1.00 89.56 85 VAL A C 1
ATOM 625 O O . VAL A 1 85 ? 10.168 -5.126 3.513 1.00 89.56 85 VAL A O 1
ATOM 628 N N . ASP A 1 86 ? 11.597 -5.437 5.220 1.00 93.38 86 ASP A N 1
ATOM 629 C CA . ASP A 1 86 ? 12.714 -4.699 4.608 1.00 93.38 86 ASP A CA 1
ATOM 630 C C . ASP A 1 86 ? 13.118 -5.281 3.243 1.00 93.38 86 ASP A C 1
ATOM 632 O O . ASP A 1 86 ? 13.522 -4.560 2.332 1.00 93.38 86 ASP A O 1
ATOM 636 N N . THR A 1 87 ? 12.983 -6.600 3.075 1.00 93.56 87 THR A N 1
ATOM 637 C CA . THR A 1 87 ? 13.283 -7.279 1.810 1.00 93.56 87 THR A CA 1
ATOM 638 C C . THR A 1 87 ? 12.255 -6.936 0.737 1.00 93.56 87 THR A C 1
ATOM 640 O O . THR A 1 87 ? 12.638 -6.686 -0.404 1.00 93.56 87 THR A O 1
ATOM 643 N N . LEU A 1 88 ? 10.966 -6.892 1.089 1.00 92.75 88 LEU A N 1
ATOM 644 C CA . LEU A 1 88 ? 9.913 -6.473 0.157 1.00 92.75 88 LEU A CA 1
ATOM 645 C C . LEU A 1 88 ? 10.068 -4.998 -0.229 1.00 92.75 88 LEU A C 1
ATOM 647 O O . LEU A 1 88 ? 9.911 -4.659 -1.398 1.00 92.75 88 LEU A O 1
ATOM 651 N N . GLU A 1 89 ? 10.439 -4.138 0.720 1.00 92.50 89 GLU A N 1
ATOM 652 C CA . GLU A 1 89 ? 10.695 -2.721 0.446 1.00 92.50 89 GLU A CA 1
ATOM 653 C C . GLU A 1 89 ? 11.888 -2.540 -0.506 1.00 92.50 89 GLU A C 1
ATOM 655 O O . GLU A 1 89 ? 11.807 -1.801 -1.484 1.00 92.50 89 GLU A O 1
ATOM 660 N N . HIS A 1 90 ? 12.977 -3.285 -0.292 1.00 95.06 90 HIS A N 1
ATOM 661 C CA . HIS A 1 90 ? 14.118 -3.257 -1.204 1.00 95.06 90 HIS A CA 1
ATOM 662 C C . HIS A 1 90 ? 13.755 -3.752 -2.615 1.00 95.06 90 HIS A C 1
ATOM 664 O O . HIS A 1 90 ? 14.166 -3.141 -3.603 1.00 95.06 90 HIS A O 1
ATOM 670 N N . LEU A 1 91 ? 12.953 -4.820 -2.725 1.00 94.25 91 LEU A N 1
ATOM 671 C CA . LEU A 1 91 ? 12.437 -5.301 -4.012 1.00 94.25 91 LEU A CA 1
ATOM 672 C C . LEU A 1 91 ? 11.606 -4.225 -4.724 1.00 94.25 91 LEU A C 1
ATOM 674 O O . LEU A 1 91 ? 11.777 -4.029 -5.925 1.00 94.25 91 LEU A O 1
ATOM 678 N N . MET A 1 92 ? 10.762 -3.492 -3.994 1.00 93.38 92 MET A N 1
ATOM 679 C CA . MET A 1 92 ? 9.980 -2.379 -4.539 1.00 93.38 92 MET A CA 1
ATOM 680 C C . MET A 1 92 ? 10.864 -1.256 -5.086 1.00 93.38 92 MET A C 1
ATOM 682 O O . MET A 1 92 ? 10.611 -0.763 -6.188 1.00 93.38 92 MET A O 1
ATOM 686 N N . THR A 1 93 ? 11.926 -0.887 -4.369 1.00 95.69 93 THR A N 1
ATOM 687 C CA . THR A 1 93 ? 12.901 0.103 -4.846 1.00 95.69 93 THR A CA 1
ATOM 688 C C . THR A 1 93 ? 13.574 -0.362 -6.136 1.00 95.69 93 THR A C 1
ATOM 690 O O . THR A 1 93 ? 13.576 0.375 -7.119 1.00 95.69 93 THR A O 1
ATOM 693 N N . MET A 1 94 ? 14.060 -1.606 -6.187 1.00 96.94 94 MET A N 1
ATOM 694 C CA . MET A 1 94 ? 14.712 -2.146 -7.388 1.00 96.94 94 MET A CA 1
ATOM 695 C C . MET A 1 94 ? 13.764 -2.224 -8.590 1.00 96.94 94 MET A C 1
ATOM 697 O O . MET A 1 94 ? 14.148 -1.890 -9.710 1.00 96.94 94 MET A O 1
ATOM 701 N N . VAL A 1 95 ? 12.512 -2.638 -8.379 1.00 96.25 95 VAL A N 1
ATOM 702 C CA . VAL A 1 95 ? 11.493 -2.641 -9.438 1.00 96.25 95 VAL A CA 1
ATOM 703 C C . VAL A 1 95 ? 11.200 -1.219 -9.914 1.00 96.25 95 VAL A C 1
ATOM 705 O O . VAL A 1 95 ? 11.065 -0.998 -11.115 1.00 96.25 95 VAL A O 1
ATOM 708 N N . SER A 1 96 ? 11.142 -0.247 -9.003 1.00 96.00 96 SER A N 1
ATOM 709 C CA . SER A 1 96 ? 10.923 1.162 -9.350 1.00 96.00 96 SER A CA 1
ATOM 710 C C . SER A 1 96 ? 12.069 1.716 -10.197 1.00 96.00 96 SER A C 1
ATOM 712 O O . SER A 1 96 ? 11.826 2.346 -11.226 1.00 96.00 96 SER A O 1
ATOM 714 N N . GLU A 1 97 ? 13.316 1.416 -9.833 1.00 97.62 97 GLU A N 1
ATOM 715 C CA . GLU A 1 97 ? 14.490 1.763 -10.638 1.00 97.62 97 GLU A CA 1
ATOM 716 C C . GLU A 1 97 ? 14.451 1.090 -12.019 1.00 97.62 97 GLU A C 1
ATOM 718 O O . GLU A 1 97 ? 14.646 1.759 -13.034 1.00 97.62 97 GLU A O 1
ATOM 723 N N . LEU A 1 98 ? 14.099 -0.198 -12.093 1.00 97.44 98 LEU A N 1
ATOM 724 C CA . LEU A 1 98 ? 13.944 -0.917 -13.361 1.00 97.44 98 LEU A CA 1
ATOM 725 C C . LEU A 1 98 ? 12.876 -0.275 -14.261 1.00 97.44 98 LEU A C 1
ATOM 727 O O . LEU A 1 98 ? 13.078 -0.139 -15.470 1.00 97.44 98 LEU A O 1
ATOM 731 N N . VAL A 1 99 ? 11.746 0.141 -13.685 1.00 96.62 99 VAL A N 1
ATOM 732 C CA . VAL A 1 99 ? 10.676 0.859 -14.392 1.00 96.62 99 VAL A CA 1
ATOM 733 C C . VAL A 1 99 ? 11.192 2.183 -14.965 1.00 96.62 99 VAL A C 1
ATOM 735 O O . VAL A 1 99 ? 10.903 2.492 -16.126 1.00 96.62 99 VAL A O 1
ATOM 738 N N . LEU A 1 100 ? 11.983 2.940 -14.197 1.00 97.06 100 LEU A N 1
ATOM 739 C CA . LEU A 1 100 ? 12.603 4.186 -14.657 1.00 97.06 100 LEU A CA 1
ATOM 740 C C . LEU A 1 100 ? 13.589 3.933 -15.804 1.00 97.06 100 LEU A C 1
ATOM 742 O O . LEU A 1 100 ? 13.465 4.556 -16.859 1.00 97.06 100 LEU A O 1
ATOM 746 N N . THR A 1 101 ? 14.510 2.978 -15.647 1.00 96.69 101 THR A N 1
ATOM 747 C CA . THR A 1 101 ? 15.485 2.622 -16.690 1.00 96.69 101 THR A CA 1
ATOM 748 C C . THR A 1 101 ? 14.792 2.150 -17.967 1.00 96.69 101 THR A C 1
ATOM 750 O O . THR A 1 101 ? 15.148 2.583 -19.063 1.00 96.69 101 THR A O 1
ATOM 753 N N . ARG A 1 102 ? 13.752 1.316 -17.857 1.00 95.06 102 ARG A N 1
ATOM 754 C CA . ARG A 1 102 ? 12.942 0.889 -19.006 1.00 95.06 102 ARG A CA 1
ATOM 755 C C . ARG A 1 102 ? 12.314 2.086 -19.724 1.00 95.06 102 ARG A C 1
ATOM 757 O O . ARG A 1 102 ? 12.362 2.151 -20.951 1.00 95.06 102 ARG A O 1
ATOM 764 N N . ASN A 1 103 ? 11.709 3.017 -18.987 1.00 95.31 103 ASN A N 1
ATOM 765 C CA . ASN A 1 103 ? 11.084 4.200 -19.583 1.00 95.31 103 ASN A CA 1
ATOM 766 C C . ASN A 1 103 ? 12.112 5.075 -20.309 1.00 95.31 103 ASN A C 1
ATOM 768 O O . ASN A 1 103 ? 11.847 5.515 -21.426 1.00 95.31 103 ASN A O 1
ATOM 772 N N . GLN A 1 104 ? 13.299 5.245 -19.726 1.00 95.12 104 GLN A N 1
ATOM 773 C CA . GLN A 1 104 ? 14.406 5.956 -20.359 1.00 95.12 104 GLN A CA 1
ATOM 774 C C . GLN A 1 104 ? 14.857 5.272 -21.661 1.00 95.12 104 GLN A C 1
ATOM 776 O O . GLN A 1 104 ? 15.039 5.941 -22.677 1.00 95.12 104 GLN A O 1
ATOM 781 N N . LEU A 1 105 ? 14.981 3.940 -21.678 1.00 93.56 105 LEU A N 1
ATOM 782 C CA . LEU A 1 105 ? 15.321 3.187 -22.894 1.00 93.56 105 LEU A CA 1
ATOM 783 C C . LEU A 1 105 ? 14.251 3.329 -23.985 1.00 93.56 105 LEU A C 1
ATOM 785 O O . LEU A 1 105 ? 14.581 3.512 -25.157 1.00 93.56 105 LEU A O 1
ATOM 789 N N . LEU A 1 106 ? 12.970 3.283 -23.607 1.00 92.00 106 LEU A N 1
ATOM 790 C CA . LEU A 1 106 ? 11.858 3.510 -24.534 1.00 92.00 106 LEU A CA 1
ATOM 791 C C . LEU A 1 106 ? 11.887 4.925 -25.120 1.00 92.00 106 LEU A C 1
ATOM 793 O O . LEU A 1 106 ? 11.598 5.100 -26.301 1.00 92.00 106 LEU A O 1
ATOM 797 N N . GLU A 1 107 ? 12.234 5.931 -24.321 1.00 93.06 107 GLU A N 1
ATOM 798 C CA . GLU A 1 107 ? 12.367 7.312 -24.782 1.00 93.06 107 GLU A CA 1
ATOM 799 C C . GLU A 1 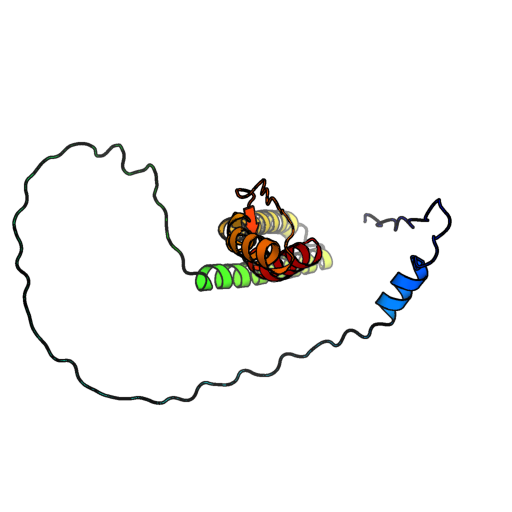107 ? 13.529 7.477 -25.771 1.00 93.06 107 GLU A C 1
ATOM 801 O O . GLU A 1 107 ? 13.340 8.078 -26.830 1.00 93.06 107 GLU A O 1
ATOM 806 N N . ILE A 1 108 ? 14.697 6.897 -25.477 1.00 92.31 108 ILE A N 1
ATOM 807 C CA . ILE A 1 108 ? 15.865 6.914 -26.373 1.00 92.31 108 ILE A CA 1
ATOM 808 C C . ILE A 1 108 ? 15.528 6.239 -27.709 1.00 92.31 108 ILE A C 1
ATOM 810 O O . ILE A 1 108 ? 15.719 6.841 -28.763 1.00 92.31 108 ILE A O 1
ATOM 814 N N . SER A 1 109 ? 14.947 5.034 -27.675 1.00 91.31 109 SER A N 1
ATOM 815 C CA . SER A 1 109 ? 14.557 4.307 -28.891 1.00 91.31 109 SER A CA 1
ATOM 816 C C . SER A 1 109 ? 13.524 5.074 -29.726 1.00 91.31 109 SER A C 1
ATOM 818 O O . SER A 1 109 ? 13.601 5.063 -30.953 1.00 91.31 109 SER A O 1
ATOM 820 N N . ARG A 1 110 ? 12.585 5.788 -29.084 1.00 89.62 110 ARG A N 1
ATOM 821 C CA . ARG A 1 110 ? 11.617 6.653 -29.780 1.00 89.62 110 ARG A CA 1
ATOM 822 C C . ARG A 1 110 ? 12.281 7.850 -30.454 1.00 89.62 110 ARG A C 1
ATOM 824 O O . ARG A 1 110 ? 11.875 8.199 -31.554 1.00 89.62 110 ARG A O 1
ATOM 831 N N . ARG A 1 111 ? 13.268 8.479 -29.806 1.00 91.69 111 ARG A N 1
ATOM 832 C CA . ARG A 1 111 ? 13.994 9.641 -30.351 1.00 91.69 111 ARG A CA 1
ATOM 833 C C . ARG A 1 111 ? 14.884 9.286 -31.540 1.00 91.69 111 ARG A C 1
ATOM 835 O O . ARG A 1 111 ? 15.026 10.108 -32.435 1.00 91.69 111 ARG A O 1
ATOM 842 N N . ASN A 1 112 ? 15.458 8.088 -31.542 1.00 89.62 112 ASN A N 1
ATOM 843 C CA . ASN A 1 112 ? 16.359 7.622 -32.597 1.00 89.62 112 ASN A CA 1
ATOM 844 C C . ASN A 1 112 ? 15.639 6.901 -33.752 1.00 89.62 112 ASN A C 1
ATOM 846 O O . ASN A 1 112 ? 16.292 6.472 -34.694 1.00 89.62 112 ASN A O 1
ATOM 850 N N . GLU A 1 113 ? 14.312 6.734 -33.673 1.00 84.31 113 GLU A N 1
ATOM 851 C CA . GLU A 1 113 ? 13.510 5.948 -34.630 1.00 84.31 113 GLU A CA 1
ATOM 852 C C . GLU A 1 113 ? 13.993 4.487 -34.796 1.00 84.31 113 GLU A C 1
ATOM 854 O O . GLU A 1 113 ? 13.761 3.833 -35.819 1.00 84.31 113 GLU A O 1
ATOM 859 N N . ASP A 1 114 ? 14.621 3.940 -33.748 1.00 79.81 114 ASP A N 1
ATOM 860 C CA . ASP A 1 114 ? 15.250 2.619 -33.760 1.00 79.81 114 ASP A CA 1
ATOM 861 C C . ASP A 1 114 ? 14.202 1.499 -33.851 1.00 79.81 114 ASP A C 1
ATOM 863 O O . ASP A 1 114 ? 13.670 1.001 -32.851 1.00 79.81 114 ASP A O 1
ATOM 867 N N . THR A 1 115 ? 13.907 1.063 -35.076 1.00 79.75 115 THR A N 1
ATOM 868 C CA . THR A 1 115 ? 12.879 0.043 -35.334 1.00 79.75 115 THR A CA 1
ATOM 869 C C . THR A 1 115 ? 13.303 -1.350 -34.851 1.00 79.75 115 THR A C 1
ATOM 871 O O . THR A 1 115 ? 12.453 -2.135 -34.428 1.00 79.75 115 THR A O 1
ATOM 874 N N . GLU A 1 116 ? 14.606 -1.645 -34.835 1.00 89.25 116 GLU A N 1
ATOM 875 C CA . GLU A 1 116 ? 15.153 -2.937 -34.394 1.00 89.25 116 GLU A CA 1
ATOM 876 C C . GLU A 1 116 ? 14.931 -3.189 -32.891 1.00 89.25 116 GLU A C 1
ATOM 878 O O . GLU A 1 116 ? 14.578 -4.297 -32.484 1.00 89.25 116 GLU A O 1
ATOM 883 N N . PHE A 1 117 ? 15.028 -2.144 -32.061 1.00 88.94 117 PHE A N 1
ATOM 884 C CA . PHE A 1 117 ? 14.825 -2.255 -30.612 1.00 88.94 117 PHE A CA 1
ATOM 885 C C . PHE A 1 117 ? 13.355 -2.213 -30.190 1.00 88.94 117 PHE A C 1
ATOM 887 O O . PHE A 1 117 ? 13.032 -2.561 -29.052 1.00 88.94 117 PHE A O 1
ATOM 894 N N . LYS A 1 118 ? 12.436 -1.871 -31.100 1.00 87.81 118 LYS A N 1
ATOM 895 C CA . LYS A 1 118 ? 11.010 -1.718 -30.789 1.00 87.81 118 LYS A CA 1
ATOM 896 C C . LYS A 1 118 ? 10.385 -2.991 -30.213 1.00 87.81 118 LYS A C 1
ATOM 898 O O . LYS A 1 118 ? 9.703 -2.936 -29.191 1.00 87.81 118 LYS A O 1
ATOM 903 N N . VAL A 1 119 ? 10.612 -4.145 -30.847 1.00 91.94 119 VAL A N 1
ATOM 904 C CA . VAL A 1 119 ? 10.029 -5.426 -30.402 1.00 91.94 119 VAL A CA 1
ATOM 905 C C . VAL A 1 119 ? 10.661 -5.919 -29.088 1.00 91.94 119 VAL A C 1
ATOM 907 O O . VAL A 1 119 ? 9.904 -6.241 -28.168 1.00 91.94 119 VAL A O 1
ATOM 910 N N . PRO A 1 120 ? 12.001 -5.955 -28.933 1.00 93.12 120 PRO A N 1
ATOM 911 C CA . PRO A 1 120 ? 12.633 -6.306 -27.660 1.00 93.12 120 PRO A CA 1
ATOM 912 C C . PRO A 1 120 ? 12.236 -5.392 -26.493 1.00 93.12 120 PRO A C 1
ATOM 914 O O . PRO A 1 120 ? 11.919 -5.897 -25.417 1.00 93.12 120 PRO A O 1
ATOM 917 N N . LEU A 1 121 ? 12.184 -4.069 -26.694 1.00 93.88 121 LEU A N 1
ATOM 918 C CA . LEU A 1 121 ? 11.804 -3.123 -25.638 1.00 93.88 121 LEU A CA 1
ATOM 919 C C . LEU A 1 121 ? 10.332 -3.245 -25.239 1.00 93.88 121 LEU A C 1
ATOM 921 O O . LEU A 1 121 ? 10.010 -3.110 -24.059 1.00 93.88 121 LEU A O 1
ATOM 925 N N . GLN A 1 122 ? 9.438 -3.561 -26.181 1.00 92.81 122 GLN A N 1
ATOM 926 C CA . GLN A 1 122 ? 8.047 -3.858 -25.841 1.00 92.81 122 GLN A CA 1
ATOM 927 C C . GLN A 1 122 ? 7.942 -5.113 -24.964 1.00 92.81 122 GLN A C 1
ATOM 929 O O . GLN A 1 122 ? 7.200 -5.115 -23.984 1.00 92.81 122 GLN A O 1
ATOM 934 N N . ARG A 1 123 ? 8.706 -6.170 -25.275 1.00 95.44 123 ARG A N 1
ATOM 935 C CA . ARG A 1 123 ? 8.754 -7.381 -24.439 1.00 95.44 123 ARG A CA 1
ATOM 936 C C . ARG A 1 123 ? 9.303 -7.081 -23.047 1.00 95.44 123 ARG A C 1
ATOM 938 O O . ARG A 1 123 ? 8.685 -7.493 -22.072 1.00 95.44 123 ARG A O 1
ATOM 945 N N . LEU A 1 124 ? 10.403 -6.328 -22.955 1.00 95.81 124 LEU A N 1
ATOM 946 C CA . LEU A 1 124 ? 10.942 -5.862 -21.675 1.00 95.81 124 LEU A CA 1
ATOM 947 C C . LEU A 1 124 ? 9.869 -5.104 -20.886 1.00 95.81 124 LEU A C 1
ATOM 949 O O . LEU A 1 124 ? 9.681 -5.373 -19.706 1.00 95.81 124 LEU A O 1
ATOM 953 N N . SER A 1 125 ? 9.116 -4.220 -21.544 1.00 95.25 125 SER A N 1
ATOM 954 C CA . SER A 1 125 ? 8.048 -3.463 -20.894 1.00 95.25 125 SER A CA 1
ATOM 955 C C . SER A 1 125 ? 6.953 -4.330 -20.303 1.00 95.25 125 SER A C 1
ATOM 957 O O . SER A 1 125 ? 6.534 -4.069 -19.177 1.00 95.25 125 SER A O 1
ATOM 959 N N . ASN A 1 126 ? 6.511 -5.349 -21.033 1.00 96.56 126 ASN A N 1
ATOM 960 C CA . ASN A 1 126 ? 5.486 -6.261 -20.543 1.00 96.56 126 ASN A CA 1
ATOM 961 C C . ASN A 1 126 ? 6.001 -7.051 -19.330 1.00 96.56 126 ASN A C 1
ATOM 963 O O . ASN A 1 126 ? 5.354 -7.052 -18.289 1.00 96.56 126 ASN A O 1
ATOM 967 N N . VAL A 1 127 ? 7.209 -7.618 -19.419 1.00 96.75 127 VAL A N 1
ATOM 968 C CA . VAL A 1 127 ? 7.816 -8.386 -18.317 1.00 96.75 127 VAL A CA 1
ATOM 969 C C . VAL A 1 127 ? 8.049 -7.512 -17.081 1.00 96.75 127 VAL A C 1
ATOM 971 O O . VAL A 1 127 ? 7.801 -7.950 -15.963 1.00 96.75 127 VAL A O 1
ATOM 974 N N . THR A 1 128 ? 8.487 -6.260 -17.248 1.00 96.31 128 THR A N 1
ATOM 975 C CA . THR A 1 128 ? 8.634 -5.333 -16.116 1.00 96.31 128 THR A CA 1
ATOM 976 C C . THR A 1 128 ? 7.286 -4.992 -15.478 1.00 96.31 128 THR A C 1
ATOM 978 O O . THR A 1 128 ? 7.221 -4.874 -14.259 1.00 96.31 128 THR A O 1
ATOM 981 N N . ALA A 1 129 ? 6.220 -4.828 -16.268 1.00 95.81 129 ALA A N 1
ATOM 982 C CA . ALA A 1 129 ? 4.883 -4.560 -15.739 1.00 95.81 129 ALA A CA 1
ATOM 983 C C . ALA A 1 129 ? 4.332 -5.763 -14.956 1.00 95.81 129 ALA A C 1
ATOM 985 O O . ALA A 1 129 ? 3.852 -5.589 -13.839 1.00 95.81 129 ALA A O 1
ATOM 986 N N . GLU A 1 130 ? 4.479 -6.977 -15.493 1.00 96.88 130 GLU A N 1
ATOM 987 C CA . GLU A 1 130 ? 4.104 -8.221 -14.806 1.00 96.88 130 GLU A CA 1
ATOM 988 C C . GLU A 1 130 ? 4.898 -8.414 -13.508 1.00 96.88 130 GLU A C 1
ATOM 990 O O . GLU A 1 130 ? 4.328 -8.765 -12.475 1.00 96.88 130 GLU A O 1
ATOM 995 N N . LEU A 1 131 ? 6.205 -8.130 -13.528 1.00 95.94 131 LEU A N 1
ATOM 996 C CA . LEU A 1 131 ? 7.042 -8.171 -12.331 1.00 95.94 131 LEU A CA 1
ATOM 997 C C . LEU A 1 131 ? 6.570 -7.155 -11.286 1.00 95.94 131 LEU A C 1
ATOM 999 O O . LEU A 1 131 ? 6.453 -7.499 -10.112 1.00 95.94 131 LEU A O 1
ATOM 1003 N N . GLN A 1 132 ? 6.280 -5.921 -11.702 1.00 95.25 132 GLN A N 1
ATOM 1004 C CA . GLN A 1 132 ? 5.788 -4.879 -10.806 1.00 95.25 132 GLN A CA 1
ATOM 1005 C C . GLN A 1 132 ? 4.459 -5.275 -10.161 1.00 95.25 132 GLN A C 1
ATOM 1007 O O . GLN A 1 132 ? 4.313 -5.159 -8.946 1.00 95.25 132 GLN A O 1
ATOM 1012 N N . GLU A 1 133 ? 3.511 -5.781 -10.947 1.00 94.62 133 GLU A N 1
ATOM 1013 C CA . GLU A 1 133 ? 2.235 -6.277 -10.433 1.00 94.62 133 GLU A CA 1
ATOM 1014 C C . GLU A 1 133 ? 2.440 -7.444 -9.457 1.00 94.62 133 GLU A C 1
ATOM 1016 O O . GLU A 1 133 ? 1.848 -7.461 -8.376 1.00 94.62 133 GLU A O 1
ATOM 1021 N N . GLY A 1 134 ? 3.313 -8.395 -9.803 1.00 94.12 134 GLY A N 1
ATOM 1022 C CA . GLY A 1 134 ? 3.651 -9.533 -8.954 1.00 94.12 134 GLY A CA 1
ATOM 1023 C C . GLY A 1 134 ? 4.2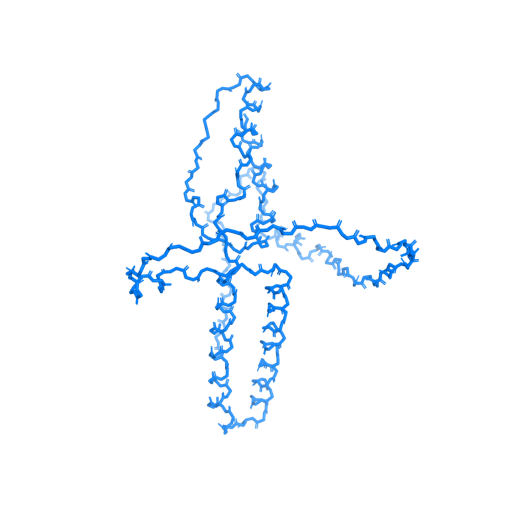08 -9.103 -7.598 1.00 94.12 134 GLY A C 1
ATOM 1024 O O . GLY A 1 134 ? 3.718 -9.559 -6.567 1.00 94.12 134 GLY A O 1
ATOM 1025 N N . VAL A 1 135 ? 5.176 -8.182 -7.575 1.00 93.81 135 VAL A N 1
ATOM 1026 C CA . VAL A 1 135 ? 5.753 -7.672 -6.321 1.00 93.81 135 VAL A CA 1
ATOM 1027 C C . VAL A 1 135 ? 4.710 -6.901 -5.509 1.00 93.81 135 VAL A C 1
ATOM 1029 O O . VAL A 1 135 ? 4.597 -7.139 -4.307 1.00 93.81 135 VAL A O 1
ATOM 1032 N N . MET A 1 136 ? 3.877 -6.068 -6.143 1.00 92.56 136 MET A N 1
ATOM 1033 C CA . MET A 1 136 ? 2.790 -5.362 -5.448 1.00 92.56 136 MET A CA 1
ATOM 1034 C C . MET A 1 136 ? 1.809 -6.334 -4.776 1.00 92.56 136 MET A C 1
ATOM 1036 O O . MET A 1 136 ? 1.448 -6.131 -3.617 1.00 92.56 136 MET A O 1
ATOM 1040 N N . LYS A 1 137 ? 1.443 -7.438 -5.444 1.00 92.94 137 LYS A N 1
ATOM 1041 C CA . LYS A 1 137 ? 0.580 -8.485 -4.866 1.00 92.94 137 LYS A CA 1
ATOM 1042 C C . LYS A 1 137 ? 1.186 -9.133 -3.623 1.00 92.94 137 LYS A C 1
ATOM 1044 O O . LYS A 1 137 ? 0.469 -9.366 -2.658 1.00 92.94 137 LYS A O 1
ATOM 1049 N N . THR A 1 138 ? 2.503 -9.366 -3.591 1.00 92.75 138 THR A N 1
ATOM 1050 C CA . THR A 1 138 ? 3.162 -9.978 -2.412 1.00 92.75 138 THR A CA 1
ATOM 1051 C C . THR A 1 138 ? 3.076 -9.132 -1.140 1.00 92.75 138 THR A C 1
ATOM 1053 O O . THR A 1 138 ? 3.283 -9.647 -0.042 1.00 92.75 138 THR A O 1
ATOM 1056 N N . ARG A 1 139 ? 2.773 -7.838 -1.276 1.00 93.25 139 ARG A N 1
ATOM 1057 C CA . ARG A 1 139 ? 2.653 -6.893 -0.166 1.00 93.25 139 ARG A CA 1
ATOM 1058 C C . ARG A 1 139 ? 1.217 -6.700 0.310 1.00 93.25 139 ARG A C 1
ATOM 1060 O O . ARG A 1 139 ? 1.012 -6.082 1.357 1.00 93.25 139 ARG A O 1
ATOM 1067 N N . MET A 1 140 ? 0.234 -7.188 -0.441 1.00 94.75 140 MET A N 1
ATOM 1068 C CA . MET A 1 140 ? -1.158 -6.972 -0.089 1.00 94.75 140 MET A CA 1
ATOM 1069 C C . MET A 1 140 ? -1.504 -7.674 1.228 1.00 94.75 140 MET A C 1
ATOM 1071 O O . MET A 1 140 ? -0.996 -8.746 1.558 1.00 94.75 140 MET A O 1
ATOM 1075 N N . GLN A 1 141 ? -2.330 -7.011 2.027 1.00 94.00 141 GLN A N 1
ATOM 1076 C CA . GLN A 1 141 ? -2.787 -7.480 3.323 1.00 94.00 141 GLN A CA 1
ATOM 1077 C C . GLN A 1 141 ? -4.295 -7.266 3.445 1.00 94.00 141 GLN A C 1
ATOM 1079 O O . GLN A 1 141 ? -4.806 -6.264 2.944 1.00 94.00 141 GLN A O 1
ATOM 1084 N N . PRO A 1 142 ? -5.013 -8.153 4.153 1.00 95.62 142 PRO A N 1
ATOM 1085 C CA . PRO A 1 142 ? -6.437 -7.969 4.386 1.00 95.62 142 PRO A CA 1
ATOM 1086 C C . PRO A 1 142 ? -6.679 -6.687 5.187 1.00 95.62 142 PRO A C 1
ATOM 1088 O O . PRO A 1 142 ? -6.084 -6.484 6.256 1.00 95.62 142 PRO A O 1
ATOM 1091 N N . ILE A 1 143 ? -7.589 -5.842 4.699 1.00 95.44 143 ILE A N 1
ATOM 1092 C CA . ILE A 1 143 ? -7.992 -4.578 5.329 1.00 95.44 143 ILE A CA 1
ATOM 1093 C C . ILE A 1 143 ? -8.526 -4.790 6.751 1.00 95.44 143 ILE A C 1
ATOM 1095 O O . ILE A 1 143 ? -8.397 -3.905 7.597 1.00 95.44 143 ILE A O 1
ATOM 1099 N N . GLY A 1 144 ? -8.989 -6.009 7.057 1.00 94.31 144 GLY A N 1
ATOM 1100 C CA . GLY A 1 144 ? -9.261 -6.532 8.396 1.00 94.31 144 GLY A CA 1
ATOM 1101 C C . GLY A 1 144 ? -8.262 -6.096 9.469 1.00 94.31 144 GLY A C 1
ATOM 1102 O O . GLY A 1 144 ? -8.638 -5.761 10.594 1.00 94.31 144 GLY A O 1
ATOM 1103 N N . ASN A 1 145 ? -6.978 -6.060 9.110 1.00 92.12 145 ASN A N 1
ATOM 1104 C CA . ASN A 1 145 ? -5.891 -5.694 10.010 1.00 92.12 145 ASN A CA 1
ATOM 1105 C C . ASN A 1 145 ? -5.907 -4.213 10.426 1.00 92.12 145 ASN A C 1
ATOM 1107 O O . ASN A 1 145 ? -5.387 -3.880 11.493 1.00 92.12 145 ASN A O 1
ATOM 1111 N N . ALA A 1 146 ? -6.485 -3.317 9.619 1.00 92.25 146 ALA A N 1
ATOM 1112 C CA . ALA A 1 146 ? -6.556 -1.889 9.928 1.00 92.25 146 ALA A CA 1
ATOM 1113 C C . ALA A 1 146 ? -7.530 -1.595 11.074 1.00 92.25 146 ALA A C 1
ATOM 1115 O O . ALA A 1 146 ? -7.250 -0.754 11.927 1.00 92.25 146 ALA A O 1
ATOM 1116 N N . TRP A 1 147 ? -8.650 -2.316 11.137 1.00 91.69 147 TRP A N 1
ATOM 1117 C CA . TRP A 1 147 ? -9.734 -2.014 12.068 1.00 91.69 147 TRP A CA 1
ATOM 1118 C C . TRP A 1 147 ? -9.848 -2.953 13.274 1.00 91.69 147 TRP A C 1
ATOM 1120 O O . TRP A 1 147 ? -10.802 -2.851 14.041 1.00 91.69 147 TRP A O 1
ATOM 1130 N N . GLN A 1 148 ? -8.849 -3.804 13.536 1.00 91.75 148 GLN A N 1
ATOM 1131 C CA . GLN A 1 148 ? -8.837 -4.721 14.693 1.00 91.75 148 GLN A CA 1
ATOM 1132 C C . GLN A 1 148 ? -9.101 -4.034 16.047 1.00 91.75 148 GLN A C 1
ATOM 1134 O O . GLN A 1 148 ? -9.617 -4.655 16.976 1.00 91.75 148 GLN A O 1
ATOM 1139 N N . LYS A 1 149 ? -8.752 -2.747 16.175 1.00 92.88 149 LYS A N 1
ATOM 1140 C CA . LYS A 1 149 ? -8.953 -1.955 17.398 1.00 92.88 149 LYS A CA 1
ATOM 1141 C C . LYS A 1 149 ? -10.329 -1.282 17.477 1.00 92.88 149 LYS A C 1
ATOM 1143 O O . LYS A 1 149 ? -10.738 -0.911 18.578 1.00 92.88 149 LYS A O 1
ATOM 1148 N N . LEU A 1 150 ? -11.047 -1.138 16.359 1.00 95.19 150 LEU A N 1
ATOM 1149 C CA . LEU A 1 150 ? -12.318 -0.407 16.303 1.00 95.19 150 LEU A CA 1
ATOM 1150 C C . LEU A 1 150 ? -13.395 -0.971 17.242 1.00 95.19 150 LEU A C 1
ATOM 1152 O O . LEU A 1 150 ? -14.015 -0.164 17.929 1.00 95.19 150 LEU A O 1
ATOM 1156 N N . PRO A 1 151 ? -13.587 -2.301 17.390 1.00 95.25 151 PRO A N 1
ATOM 1157 C CA . PRO A 1 151 ? -14.607 -2.830 18.298 1.00 95.25 151 PRO A CA 1
ATOM 1158 C C . PRO A 1 151 ? -14.419 -2.390 19.749 1.00 95.25 151 PRO A C 1
ATOM 1160 O O . PRO A 1 151 ? -15.391 -2.178 20.470 1.00 95.25 151 PRO A O 1
ATOM 1163 N N . ARG A 1 152 ? -13.164 -2.247 20.191 1.00 95.56 152 ARG A N 1
ATOM 1164 C CA . ARG A 1 152 ? -12.864 -1.733 21.528 1.00 95.56 152 ARG A CA 1
ATOM 1165 C C . ARG A 1 152 ? -13.159 -0.238 21.613 1.00 95.56 152 ARG A C 1
ATOM 1167 O O . ARG A 1 152 ? -13.858 0.176 22.524 1.00 95.56 152 ARG A O 1
ATOM 1174 N N . ILE A 1 153 ? -12.679 0.535 20.639 1.00 95.50 153 ILE A N 1
ATOM 1175 C CA . ILE A 1 153 ? -12.883 1.988 20.586 1.00 95.50 153 ILE A CA 1
ATOM 1176 C C . ILE A 1 153 ? -14.379 2.333 20.591 1.00 95.50 153 ILE A C 1
ATOM 1178 O O . ILE A 1 153 ? -14.791 3.213 21.335 1.00 95.50 153 ILE A O 1
ATOM 1182 N N . VAL A 1 154 ? -15.201 1.614 19.821 1.00 96.69 154 VAL A N 1
ATOM 1183 C CA . VAL A 1 154 ? -16.655 1.831 19.779 1.00 96.69 154 VAL A CA 1
ATOM 1184 C C . VAL A 1 154 ? -17.329 1.492 21.109 1.00 96.69 154 VAL A C 1
ATOM 1186 O O . VAL A 1 154 ? -18.195 2.245 21.546 1.00 96.69 154 VAL A O 1
ATOM 1189 N N . ARG A 1 155 ? -16.927 0.409 21.794 1.00 95.94 155 ARG A N 1
ATOM 1190 C CA . ARG A 1 155 ? -17.457 0.098 23.137 1.00 95.94 155 ARG A CA 1
ATOM 1191 C C . ARG A 1 155 ? -17.113 1.180 24.155 1.00 95.94 155 ARG A C 1
ATOM 1193 O O . ARG A 1 155 ? -17.980 1.563 24.935 1.00 95.94 155 ARG A O 1
ATOM 1200 N N . ASP A 1 156 ? -15.878 1.674 24.126 1.00 95.62 156 ASP A N 1
ATOM 1201 C CA . ASP A 1 156 ? -15.426 2.731 25.031 1.00 95.62 156 ASP A CA 1
ATOM 1202 C C . ASP A 1 156 ? -16.217 4.032 24.774 1.00 95.62 156 ASP A C 1
ATOM 1204 O O . ASP A 1 156 ? -16.757 4.616 25.711 1.00 95.62 156 ASP A O 1
ATOM 1208 N N . LEU A 1 157 ? -16.395 4.421 23.503 1.00 95.75 157 LEU A N 1
ATOM 1209 C CA . LEU A 1 157 ? -17.201 5.586 23.100 1.00 95.75 157 LEU A CA 1
ATOM 1210 C C . LEU A 1 157 ? -18.684 5.444 23.465 1.00 95.75 157 LEU A C 1
ATOM 1212 O O . LEU A 1 157 ? -19.305 6.404 23.913 1.00 95.75 157 LEU A O 1
ATOM 1216 N N . SER A 1 158 ? -19.257 4.250 23.299 1.00 96.69 158 SER A N 1
ATOM 1217 C CA . SER A 1 158 ? -20.641 3.959 23.691 1.00 96.69 158 SER A CA 1
ATOM 1218 C C . SER A 1 158 ? -20.854 4.196 25.190 1.00 96.69 158 SER A C 1
ATOM 1220 O O . SER A 1 158 ? -21.841 4.823 25.577 1.00 96.69 158 SER A O 1
ATOM 1222 N N . GLY A 1 159 ? -19.901 3.765 26.027 1.00 95.75 159 GLY A N 1
ATOM 1223 C CA . GLY A 1 159 ? -19.917 4.015 27.469 1.00 95.75 159 GLY A CA 1
ATOM 1224 C C . GLY A 1 159 ? -19.699 5.485 27.839 1.00 95.75 159 GLY A C 1
ATOM 1225 O O . GLY A 1 159 ? -20.403 6.001 28.703 1.00 95.75 159 GLY A O 1
ATOM 1226 N N . GLU A 1 160 ? -18.763 6.166 27.174 1.00 96.31 160 GLU A N 1
ATOM 1227 C CA . GLU A 1 160 ? -18.435 7.580 27.415 1.00 96.31 160 GLU A CA 1
ATOM 1228 C C . GLU A 1 160 ? -19.591 8.523 27.048 1.00 96.31 160 GLU A C 1
ATOM 1230 O O . GLU A 1 160 ? -19.908 9.446 27.796 1.00 96.31 160 GLU A O 1
ATOM 1235 N N . LEU A 1 161 ? -20.255 8.270 25.917 1.00 95.19 161 LEU A N 1
ATOM 1236 C CA . LEU A 1 161 ? -21.352 9.100 25.411 1.00 95.19 161 LEU A CA 1
ATOM 1237 C C . LEU A 1 161 ? -22.730 8.669 25.933 1.00 95.19 161 LEU A C 1
ATOM 1239 O O . LEU A 1 161 ? -23.711 9.384 25.729 1.00 95.19 161 LEU A O 1
ATOM 1243 N N . GLY A 1 162 ? -22.832 7.492 26.556 1.00 95.31 162 GLY A N 1
ATOM 1244 C CA . GLY A 1 162 ? -24.102 6.914 27.004 1.00 95.31 162 GLY A CA 1
ATOM 1245 C C . GLY A 1 162 ? -25.054 6.529 25.863 1.00 95.31 162 GLY A C 1
ATOM 1246 O O . GLY A 1 162 ? -26.262 6.432 26.081 1.00 95.31 162 GLY A O 1
ATOM 1247 N N . LYS A 1 163 ? -24.537 6.328 24.644 1.00 95.25 163 LYS A N 1
ATOM 1248 C CA . LYS A 1 163 ? -25.318 5.938 23.457 1.00 95.25 163 LYS A CA 1
ATOM 1249 C C . LYS A 1 163 ? -25.182 4.443 23.197 1.00 95.25 163 LYS A C 1
ATOM 1251 O O . LYS A 1 163 ? -24.100 3.885 23.358 1.00 95.25 163 LYS A O 1
ATOM 1256 N N . GLN A 1 164 ? -26.247 3.796 22.727 1.00 94.50 164 GLN A N 1
ATOM 1257 C CA . GLN A 1 164 ? -26.142 2.438 22.186 1.00 94.50 164 GLN A CA 1
ATOM 1258 C C . GLN A 1 164 ? -25.575 2.506 20.766 1.00 94.50 164 GLN A C 1
ATOM 1260 O O . GLN A 1 164 ? -26.181 3.127 19.897 1.00 94.50 164 GLN A O 1
ATOM 1265 N N . ILE A 1 165 ? -24.406 1.898 20.552 1.00 95.06 165 ILE A N 1
ATOM 1266 C CA . ILE A 1 165 ? -23.717 1.876 19.257 1.00 95.06 165 ILE A CA 1
ATOM 1267 C C . ILE A 1 165 ? -23.456 0.418 18.874 1.00 95.06 165 ILE A C 1
ATOM 1269 O O . ILE A 1 165 ? -22.851 -0.331 19.642 1.00 95.06 165 ILE A O 1
ATOM 1273 N N . GLU A 1 166 ? -23.892 0.031 17.679 1.00 94.50 166 GLU A N 1
ATOM 1274 C CA . GLU A 1 166 ? -23.604 -1.263 17.060 1.00 94.50 166 GLU A CA 1
ATOM 1275 C C . GLU A 1 166 ? -22.563 -1.072 15.949 1.00 94.50 166 GLU A C 1
ATOM 1277 O O . GLU A 1 166 ? -22.677 -0.156 15.136 1.00 94.50 166 GLU A O 1
ATOM 1282 N N . LEU A 1 167 ? -21.513 -1.901 15.945 1.00 94.62 167 LEU A N 1
ATOM 1283 C CA . LEU A 1 167 ? -20.451 -1.862 14.938 1.00 94.62 167 LEU A CA 1
ATOM 1284 C C . LEU A 1 167 ? -20.520 -3.112 14.065 1.00 94.62 167 LEU A C 1
ATOM 1286 O O . LEU A 1 167 ? -20.190 -4.207 14.524 1.00 94.62 167 LEU A O 1
ATOM 1290 N N . GLU A 1 168 ? -20.843 -2.917 12.791 1.00 94.62 168 GLU A N 1
ATOM 1291 C CA . GLU A 1 168 ? -20.775 -3.943 11.753 1.00 94.62 168 GLU A CA 1
ATOM 1292 C C . GLU A 1 168 ? -19.572 -3.684 10.835 1.00 94.62 168 GLU A C 1
ATOM 1294 O O . GLU A 1 168 ? -19.271 -2.545 10.476 1.00 94.62 168 GLU A O 1
ATOM 1299 N N . MET A 1 169 ? -18.847 -4.741 10.465 1.00 93.38 169 MET A N 1
ATOM 1300 C CA . MET A 1 169 ? -17.682 -4.661 9.577 1.00 93.38 169 MET A CA 1
ATOM 1301 C C . MET A 1 169 ? -17.827 -5.696 8.464 1.00 93.38 169 MET A C 1
ATOM 1303 O O . MET A 1 169 ? -17.945 -6.890 8.738 1.00 93.38 169 MET A O 1
ATOM 1307 N N . HIS A 1 170 ? -17.766 -5.247 7.212 1.00 95.06 170 HIS A N 1
ATOM 1308 C CA . HIS A 1 170 ? -17.885 -6.098 6.027 1.00 95.06 170 HIS A CA 1
ATOM 1309 C C . HIS A 1 170 ? -16.607 -6.043 5.183 1.00 95.06 170 HIS A C 1
ATOM 1311 O O . HIS A 1 170 ? -15.941 -5.012 5.127 1.00 95.06 170 HIS A O 1
ATOM 1317 N N . GLY A 1 171 ? -16.273 -7.154 4.516 1.00 94.69 171 GLY A N 1
ATOM 1318 C CA . GLY A 1 171 ? -15.148 -7.220 3.575 1.00 94.69 171 GLY A CA 1
ATOM 1319 C C . GLY A 1 171 ? -13.764 -7.201 4.228 1.00 94.69 171 GLY A C 1
ATOM 1320 O O . GLY A 1 171 ? -12.825 -6.669 3.642 1.00 94.69 171 GLY A O 1
ATOM 1321 N N . ALA A 1 172 ? -13.619 -7.750 5.440 1.00 93.62 172 ALA A N 1
ATOM 1322 C CA . ALA A 1 172 ? -12.343 -7.800 6.166 1.00 93.62 172 ALA A CA 1
ATOM 1323 C C . ALA A 1 172 ? -11.231 -8.565 5.423 1.00 93.62 172 ALA A C 1
ATOM 1325 O O . ALA A 1 172 ? -10.051 -8.337 5.678 1.00 93.62 172 ALA A O 1
ATOM 1326 N N . ASP A 1 173 ? -11.615 -9.451 4.516 1.00 94.38 173 ASP A N 1
ATOM 1327 C CA . ASP A 1 173 ? -10.783 -10.230 3.606 1.00 94.38 173 ASP A CA 1
ATOM 1328 C C . ASP A 1 173 ? -10.307 -9.445 2.374 1.00 94.38 173 ASP A C 1
ATOM 1330 O O . ASP A 1 173 ? -9.386 -9.893 1.698 1.00 94.38 173 ASP A O 1
ATOM 1334 N N . THR A 1 174 ? -10.874 -8.263 2.103 1.00 94.69 174 THR A N 1
ATOM 1335 C CA . THR A 1 174 ? -10.448 -7.419 0.977 1.00 94.69 174 THR A CA 1
ATOM 1336 C C . THR A 1 174 ? -8.991 -7.020 1.147 1.00 94.69 174 THR A C 1
ATOM 1338 O O . THR A 1 174 ? -8.603 -6.444 2.163 1.00 94.69 174 THR A O 1
ATOM 1341 N N . GLU A 1 175 ? -8.179 -7.305 0.142 1.00 94.38 175 GLU A N 1
ATOM 1342 C CA . GLU A 1 175 ? -6.752 -7.038 0.190 1.00 94.38 175 GLU A CA 1
ATOM 1343 C C . GLU A 1 175 ? -6.423 -5.593 -0.211 1.00 94.38 175 GLU A C 1
ATOM 1345 O O . GLU A 1 175 ? -6.988 -5.037 -1.154 1.00 94.38 175 GLU A O 1
ATOM 1350 N N . LEU A 1 176 ? -5.465 -4.990 0.491 1.00 95.00 176 LEU A N 1
ATOM 1351 C CA . LEU A 1 176 ? -4.952 -3.648 0.232 1.00 95.00 176 LEU A CA 1
ATOM 1352 C C . LEU A 1 176 ? -3.430 -3.627 0.393 1.00 95.00 176 LEU A C 1
ATOM 1354 O O . LEU A 1 176 ? -2.875 -4.405 1.168 1.00 95.00 176 LEU A O 1
ATOM 1358 N N . ASP A 1 177 ? -2.743 -2.724 -0.304 1.00 94.25 177 ASP A N 1
ATOM 1359 C CA . ASP A 1 177 ? -1.313 -2.503 -0.077 1.00 94.25 177 ASP A CA 1
ATOM 1360 C C . ASP A 1 177 ? -1.030 -2.152 1.397 1.00 94.25 177 ASP A C 1
ATOM 1362 O O . ASP A 1 177 ? -1.760 -1.389 2.034 1.00 94.25 177 ASP A O 1
ATOM 1366 N N . ARG A 1 178 ? 0.056 -2.707 1.941 1.00 92.06 178 ARG A N 1
ATOM 1367 C CA . ARG A 1 178 ? 0.424 -2.555 3.350 1.00 92.06 178 ARG A CA 1
ATOM 1368 C C . ARG A 1 178 ? 0.683 -1.106 3.780 1.00 92.06 178 ARG A C 1
ATOM 1370 O O . ARG A 1 178 ? 0.299 -0.746 4.890 1.00 92.06 178 ARG A O 1
ATOM 1377 N N . GLN A 1 179 ? 1.335 -0.289 2.953 1.00 92.06 179 GLN A N 1
ATOM 1378 C CA . GLN A 1 179 ? 1.575 1.126 3.272 1.00 92.06 179 GLN A CA 1
ATOM 1379 C C . GLN A 1 179 ? 0.249 1.873 3.349 1.00 92.06 179 GLN A C 1
ATOM 1381 O O . GLN A 1 179 ? 0.006 2.595 4.312 1.00 92.06 179 GLN A O 1
ATOM 1386 N N . VAL A 1 180 ? -0.636 1.644 2.375 1.00 93.88 180 VAL A N 1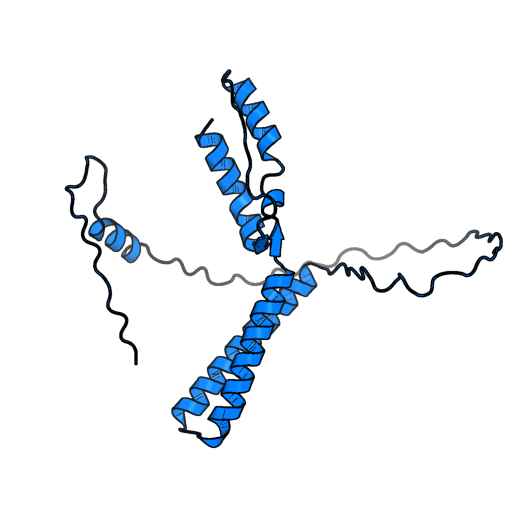
ATOM 1387 C CA . VAL A 1 180 ? -1.984 2.220 2.401 1.00 93.88 180 VAL A CA 1
ATOM 1388 C C . VAL A 1 180 ? -2.729 1.755 3.652 1.00 93.88 180 VAL A C 1
ATOM 1390 O O . VAL A 1 180 ? -3.311 2.578 4.351 1.00 93.88 180 VAL A O 1
ATOM 1393 N N . LEU A 1 181 ? -2.647 0.466 3.995 1.00 94.31 181 LEU A N 1
ATOM 1394 C CA . LEU A 1 181 ? -3.263 -0.100 5.195 1.00 94.31 181 LEU A CA 1
ATOM 1395 C C . LEU A 1 181 ? -2.771 0.583 6.480 1.00 94.31 181 LEU A C 1
ATOM 1397 O O . LEU A 1 181 ? -3.563 0.833 7.388 1.00 94.31 181 LEU A O 1
ATOM 1401 N N . ASP A 1 182 ? -1.478 0.887 6.572 1.00 93.44 182 ASP A N 1
ATOM 1402 C CA . ASP A 1 182 ? -0.912 1.587 7.723 1.00 93.44 182 ASP A CA 1
ATOM 1403 C C . ASP A 1 182 ? -1.360 3.062 7.772 1.00 93.44 182 ASP A C 1
ATOM 1405 O O . ASP A 1 182 ? -1.678 3.554 8.854 1.00 93.44 182 ASP A O 1
ATOM 1409 N N . LEU A 1 183 ? -1.496 3.732 6.621 1.00 95.06 183 LEU A N 1
ATOM 1410 C CA . LEU A 1 183 ? -1.959 5.124 6.524 1.00 95.06 183 LEU A CA 1
ATOM 1411 C C . LEU A 1 183 ? -3.447 5.305 6.849 1.00 95.06 183 LEU A C 1
ATOM 1413 O O . LEU A 1 183 ? -3.825 6.333 7.403 1.00 95.06 183 LEU A O 1
ATOM 1417 N N . ILE A 1 184 ? -4.305 4.335 6.519 1.00 94.81 184 ILE A N 1
ATOM 1418 C CA . ILE A 1 184 ? -5.759 4.461 6.731 1.00 94.81 184 ILE A CA 1
ATOM 1419 C C . ILE A 1 184 ? -6.195 4.204 8.179 1.00 94.81 184 ILE A C 1
ATOM 1421 O O . ILE A 1 184 ? -7.297 4.601 8.551 1.00 94.81 184 ILE A O 1
ATOM 1425 N N . LYS A 1 185 ? -5.363 3.558 9.010 1.00 94.31 185 LYS A N 1
ATOM 1426 C CA . LYS A 1 185 ? -5.709 3.181 10.397 1.00 94.31 185 LYS A CA 1
ATOM 1427 C C . LYS A 1 185 ? -6.191 4.364 11.238 1.00 94.31 185 LYS A C 1
ATOM 1429 O O . LYS A 1 185 ? -7.234 4.276 11.896 1.00 94.31 185 LYS A O 1
ATOM 1434 N N . ASP A 1 186 ? -5.449 5.464 11.203 1.00 94.50 186 ASP A N 1
ATOM 1435 C CA . ASP A 1 186 ? -5.751 6.651 12.003 1.00 94.50 186 ASP A CA 1
ATOM 1436 C C . ASP A 1 186 ? -6.965 7.421 11.447 1.00 94.50 186 ASP A C 1
ATOM 1438 O O . ASP A 1 186 ? -7.904 7.656 12.214 1.00 94.50 186 ASP A O 1
ATOM 1442 N N . PRO A 1 187 ? -7.058 7.716 10.130 1.00 95.62 187 PRO A N 1
ATOM 1443 C CA . PRO A 1 187 ? -8.266 8.275 9.522 1.00 95.62 187 PRO A CA 1
ATOM 1444 C C . PRO A 1 187 ? -9.534 7.464 9.803 1.00 95.62 187 PRO A C 1
ATOM 1446 O O . PRO A 1 187 ? -10.555 8.044 10.166 1.00 95.62 187 PRO A O 1
ATOM 1449 N N . LEU A 1 188 ? -9.484 6.130 9.701 1.00 94.19 188 LEU A N 1
ATOM 1450 C CA . LEU A 1 188 ? -10.618 5.259 10.035 1.00 94.19 188 LEU A CA 1
ATOM 1451 C C . LEU A 1 188 ? -11.045 5.442 11.492 1.00 94.19 188 LEU A C 1
ATOM 1453 O O . LEU A 1 188 ? -12.231 5.582 11.785 1.00 94.19 188 LEU A O 1
ATOM 1457 N N . THR A 1 189 ? -10.076 5.494 12.404 1.00 94.31 189 THR A N 1
ATOM 1458 C CA . THR A 1 189 ? -10.344 5.741 13.823 1.00 94.31 189 THR A CA 1
ATOM 1459 C C . THR A 1 189 ? -11.006 7.103 14.038 1.00 94.31 189 THR A C 1
ATOM 1461 O O . THR A 1 189 ? -11.955 7.207 14.817 1.00 94.31 189 THR A O 1
ATOM 1464 N N . HIS A 1 190 ? -10.546 8.145 13.342 1.00 95.38 190 HIS A N 1
ATOM 1465 C CA . HIS A 1 190 ? -11.142 9.479 13.415 1.00 95.38 190 HIS A CA 1
ATOM 1466 C C . HIS A 1 190 ? -12.574 9.500 12.877 1.00 95.38 190 HIS A C 1
ATOM 1468 O O . HIS A 1 190 ? -13.456 10.047 13.532 1.00 95.38 190 HIS A O 1
ATOM 1474 N N . MET A 1 191 ? -12.838 8.865 11.734 1.00 95.19 191 MET A N 1
ATOM 1475 C CA . MET A 1 191 ? -14.192 8.789 11.176 1.00 95.19 191 MET A CA 1
ATOM 1476 C C . MET A 1 191 ? -15.164 8.077 12.120 1.00 95.19 191 MET A C 1
ATOM 1478 O O . MET A 1 191 ? -16.286 8.543 12.309 1.00 95.19 191 MET A O 1
ATOM 1482 N N . VAL A 1 192 ? -14.726 6.990 12.760 1.00 94.38 192 VAL A N 1
ATOM 1483 C CA . VAL A 1 192 ? -15.534 6.256 13.747 1.00 94.38 192 VAL A CA 1
ATOM 1484 C C . VAL A 1 192 ? -15.838 7.125 14.962 1.00 94.38 192 VAL A C 1
ATOM 1486 O O . VAL A 1 192 ? -16.986 7.190 15.385 1.00 94.38 192 VAL A O 1
ATOM 1489 N N . ARG A 1 193 ? -14.837 7.841 15.493 1.00 93.94 193 ARG A N 1
ATOM 1490 C CA . ARG A 1 193 ? -15.036 8.785 16.605 1.00 93.94 193 ARG A CA 1
ATOM 1491 C C . ARG A 1 193 ? -16.005 9.905 16.246 1.00 93.94 193 ARG A C 1
ATOM 1493 O O . ARG A 1 193 ? -16.861 10.228 17.052 1.00 93.94 193 ARG A O 1
ATOM 1500 N N . ASN A 1 194 ? -15.887 10.462 15.044 1.00 94.12 194 ASN A N 1
ATOM 1501 C CA . ASN A 1 194 ? -16.764 11.536 14.578 1.00 94.12 194 ASN A CA 1
ATOM 1502 C C . ASN A 1 194 ? -18.208 11.070 14.356 1.00 94.12 194 ASN A C 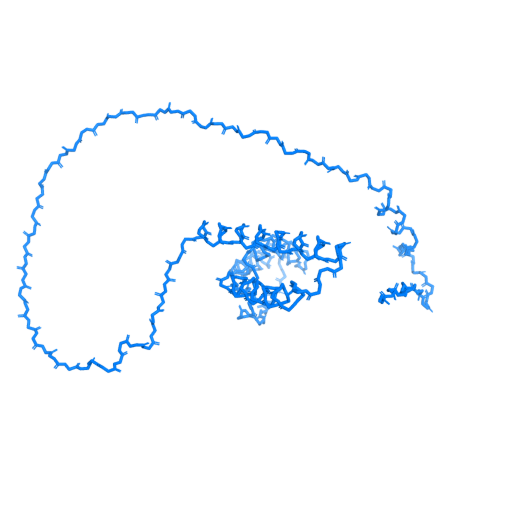1
ATOM 1504 O O . ASN A 1 194 ? -19.119 11.892 14.373 1.00 94.12 194 ASN A O 1
ATOM 1508 N N . SER A 1 195 ? -18.410 9.775 14.109 1.00 93.06 195 SER A N 1
ATOM 1509 C CA . SER A 1 195 ? -19.734 9.196 13.868 1.00 93.06 195 SER A CA 1
ATOM 1510 C C . SER A 1 195 ? -20.454 8.771 15.155 1.00 93.06 195 SER A C 1
ATOM 1512 O O . SER A 1 195 ? -21.667 8.571 15.116 1.00 93.06 195 SER A O 1
ATOM 1514 N N . ALA A 1 196 ? -19.721 8.600 16.263 1.00 85.19 196 ALA A N 1
ATOM 1515 C CA . ALA A 1 196 ? -20.241 8.160 17.562 1.00 85.19 196 ALA A CA 1
ATOM 1516 C C . ALA A 1 196 ? -21.004 9.277 18.298 1.00 85.19 196 ALA A C 1
ATOM 1518 O O . ALA A 1 196 ? -22.075 8.987 18.882 1.00 85.19 196 ALA A O 1
#

pLDDT: mean 77.07, std 22.28, range [35.41, 97.62]

Secondary structure (DSSP, 8-state):
-----------SSPPPTTPPPHHHHHHHHHHS-----PPPPPPPPPP------------------------TTSTTS-------HHHHHHHHHHHHHHHHHHHHHHHHHHHTT-HHHHHHHHHHHHHHHHHHHHHHHHTEEEGGGTSTTHHHHHHHHHHHHT---------TT-EEEHHHHHHHHHHHHHHHHHH-

Organism: NCBI:txid1419277

Sequence (196 aa):
MTEGTLVVQTLERPLRPGEVSLDELERAFRETETEVAAPAPAVKPAAAAAAAEPTEAAKKPARKAAGEEVQEGDKIANQSIRVNVDTLEHLMTMVSELVLTRNQLLEISRRNEDTEFKVPLQRLSNVTAELQEGVMKTRMQPIGNAWQKLPRIVRDLSGELGKQIELEMHGADTELDRQVLDLIKDPLTHMVRNSA

InterPro domains:
  IPR004105 Histidine kinase CheA-like, homodimeric domain [PF02895] (78-138)
  IPR004105 Histidine kinase CheA-like, homodimeric domain [SM01231] (78-138)
  IPR036097 Signal transduction histidine kinase, dimerisation/phosphoacceptor domain superfamily [SSF47384] (79-139)
  IPR036890 Histidine kinase/HSP90-like ATPase superfamily [G3DSA:3.30.565.10] (139-196)
  IPR037006 Histidine kinase CheA-like, homodimeric domain superfamily [G3DSA:1.10.287.560] (78-138)
  IPR051315 Bacterial Chemotaxis Sensor Histidine Kinase CheA [PTHR43395] (23-195)